Protein AF-0000000075200384 (afdb_homodimer)

Organism: Armillaria gallica (NCBI:txid47427)

pLDDT: mean 88.36, std 13.74, range [35.88, 98.25]

Radius of gyration: 22.96 Å; Cα contacts (8 Å, |Δi|>4): 361; chains: 2; bounding box: 68×58×46 Å

Solvent-accessible surface area (backbone atoms only — not comparable to full-atom values): 16364 Å² total; per-residue (Å²): 124,72,64,57,53,52,44,50,47,47,50,44,48,51,38,48,5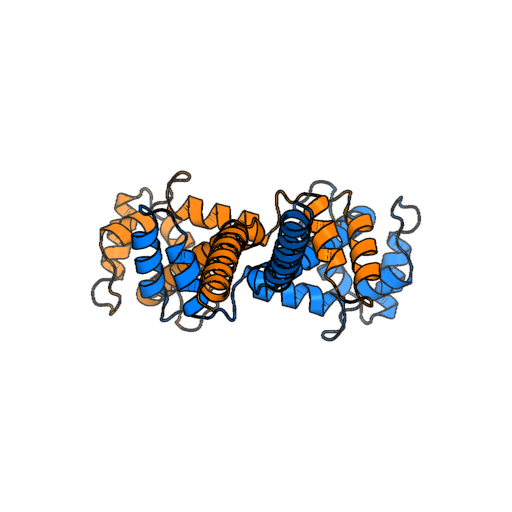1,50,44,64,65,28,71,41,35,49,34,45,32,27,25,47,49,24,45,31,47,36,20,24,36,19,36,49,15,33,63,48,64,73,39,67,84,87,58,55,52,71,55,26,23,44,50,34,54,55,56,48,66,75,41,91,47,50,68,57,28,33,52,50,49,54,58,48,40,57,92,48,90,75,75,74,53,69,69,56,48,47,51,70,42,43,80,51,78,86,33,70,61,44,45,37,42,51,46,11,47,42,46,47,61,48,77,77,65,52,69,68,58,51,52,49,38,35,69,71,42,53,82,81,47,27,62,57,45,51,50,30,40,61,50,9,55,85,51,107,121,72,64,56,52,51,42,48,47,48,51,45,49,50,40,47,50,50,44,65,65,27,70,42,35,51,34,44,32,27,27,49,49,24,46,30,49,38,21,23,34,19,35,50,15,34,62,49,64,73,40,67,83,87,58,56,53,71,58,26,24,46,50,35,53,55,58,48,65,76,41,91,46,49,69,56,28,33,52,51,50,53,56,48,39,56,92,48,90,74,76,74,53,69,68,56,48,47,52,72,44,42,80,50,79,85,32,70,58,45,46,38,42,52,46,11,48,40,46,48,60,48,78,75,64,51,68,68,58,51,50,51,37,36,68,70,43,55,82,82,47,27,63,57,46,51,52,29,43,61,51,10,53,86,51,107

Foldseek 3Di:
DVVVVVVVVVVVVVVVVCVCPDPLNVLVVLQVLLVVLLQVQLVLQCLLVLDDPPDDSVVSNVSSVVVLVVDDALVRQLVVSVVSNPPGPDDDDSVVSSQSSHPPCPGDSVVSNVSSVCSVVVVPPDPVVQLVVLVPDDPVCNVVSVVVCVVCVVVD/DVVVVVVVVVVVVVVVVCVCPDPVNVLVVLQVLLVVLLQVQLVLQCLLVLDDPPDDSVVSNVSSVVVLVVDDALVRQLVVSVVSNPPGPDDDDSVVSSQSSHPPCPGDNVVSNVSSVCSVVVVPPDPVVQLVVLVPDDPVCNVVSVVVCVVCVVVD

Sequence (312 aa):
MYNLQLWEDQVAKVNIRLLSNSPDTKNMDAINCRYMLDCAEAELAVAARLIPRGALRGDASRAFRDHLRTYQNDNARFKALRRMLQGTNISISNNLLRRMTSLDQKGIMMGIRNNGNRAAHCDSKQEGELQASIGRQSNQLQPCMEALRVVGLNYRMYNLQLWEDQVAKVNIRLLSNSPDTKNMDAINCRYMLDCAEAELAVAARLIPRGALRGDASRAFRDHLRTYQNDNARFKALRRMLQGTNISISNNLLRRMTSLDQKGIMMGIRNNGNRAAHCDSKQEGELQASIGRQSNQLQPCMEALRVVGLNYR

Secondary structure (DSSP, 8-state):
-HHHHHHHHHHHHHHHHHHHTSHHHHHHHHHHHHHHHHHHHHHHHHHTTSS-TT--HHHHHHHHHHHHTTSSSHHHHHHHHHHHHTTSS----HHHHHHHH---TTSHHHHHHHHHHHHHHTTT--HHHHHHHHHTS-TTTHHHHHHHHHHTGGG-/-HHHHHHHHHHHHHHHHHHHTSHHHHHHHHHHHHHHHHHHHHHHHHHTTSS-TT--HHHHHHHHHHHHTTSSSHHHHHHHHHHHHTTSS----HHHHHHHH---TTSHHHHHHHHHHHHHHTTT--HHHHHHHHHTS-TTTHHHHHHHHHHTGGG-

Structure (mmCIF, N/CA/C/O backbone):
data_AF-0000000075200384-model_v1
#
loop_
_entity.id
_entity.type
_entity.pdbx_description
1 polymer 'DUF4145 domain-containing protein'
#
loop_
_atom_site.group_PDB
_atom_site.id
_atom_site.type_symbol
_atom_site.label_atom_id
_atom_site.label_alt_id
_atom_site.label_comp_id
_atom_site.label_asym_id
_atom_site.label_entity_id
_atom_site.label_seq_id
_atom_site.pdbx_PDB_ins_code
_atom_site.Cartn_x
_atom_site.Cartn_y
_atom_site.Cartn_z
_atom_site.occupancy
_atom_site.B_iso_or_equiv
_atom_site.auth_seq_id
_atom_site.auth_comp_id
_atom_site.auth_asym_id
_atom_site.auth_atom_id
_atom_site.pdbx_PDB_model_num
ATOM 1 N N . MET A 1 1 ? 41.688 8.727 -21.359 1 35.88 1 MET A N 1
ATOM 2 C CA . MET A 1 1 ? 40.312 8.617 -21.859 1 35.88 1 MET A CA 1
ATOM 3 C C . MET A 1 1 ? 39.656 7.375 -21.281 1 35.88 1 MET A C 1
ATOM 5 O O . MET A 1 1 ? 38.406 7.273 -21.297 1 35.88 1 MET A O 1
ATOM 9 N N . TYR A 1 2 ? 40.281 6.266 -21.094 1 47.25 2 TYR A N 1
ATOM 10 C CA . TYR A 1 2 ? 39.969 4.926 -20.594 1 47.25 2 TYR A CA 1
ATOM 11 C C . TYR A 1 2 ? 39.438 4.98 -19.172 1 47.25 2 TYR A C 1
ATOM 13 O O . TYR A 1 2 ? 38.562 4.211 -18.797 1 47.25 2 TYR A O 1
ATOM 21 N N . ASN A 1 3 ? 39.844 5.992 -18.359 1 51.69 3 ASN A N 1
ATOM 22 C CA . ASN A 1 3 ? 39.656 6.117 -16.906 1 51.69 3 ASN A CA 1
ATOM 23 C C . ASN A 1 3 ? 38.25 6.633 -16.578 1 51.69 3 ASN A C 1
ATOM 25 O O . ASN A 1 3 ? 37.656 6.238 -15.555 1 51.69 3 ASN A O 1
ATOM 29 N N . LEU A 1 4 ? 37.812 7.434 -17.5 1 49.62 4 LEU A N 1
ATOM 30 C CA . LEU A 1 4 ? 36.5 8.031 -17.25 1 49.62 4 LEU A CA 1
ATOM 31 C C . LEU A 1 4 ? 35.406 6.996 -17.391 1 49.62 4 LEU A C 1
ATOM 33 O O . LEU A 1 4 ? 34.438 6.984 -16.594 1 49.62 4 LEU A O 1
ATOM 37 N N . GLN A 1 5 ? 35.594 6.141 -18.375 1 50.12 5 GLN A N 1
ATOM 38 C CA . GLN A 1 5 ? 34.531 5.137 -18.609 1 50.12 5 GLN A CA 1
ATOM 39 C C . GLN A 1 5 ? 34.469 4.148 -17.453 1 50.12 5 GLN A C 1
ATOM 41 O O . GLN A 1 5 ? 33.375 3.766 -17.031 1 50.12 5 GLN A O 1
ATOM 46 N N . LEU A 1 6 ? 35.688 3.721 -17.078 1 50.84 6 LEU A N 1
ATOM 47 C CA . LEU A 1 6 ? 35.719 2.816 -15.938 1 50.84 6 LEU A CA 1
ATOM 48 C C . LEU A 1 6 ? 35.094 3.469 -14.703 1 50.84 6 LEU A C 1
ATOM 50 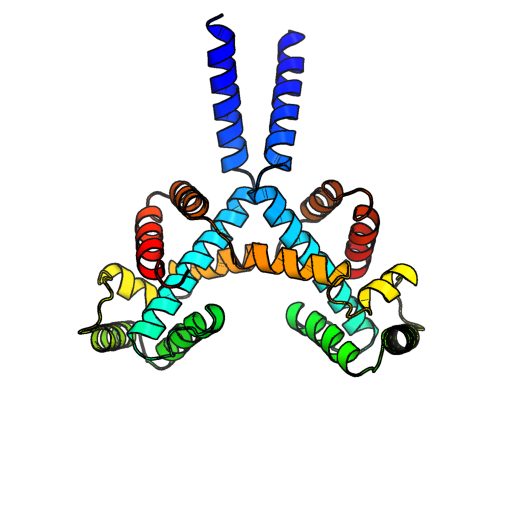O O . LEU A 1 6 ? 34.406 2.805 -13.93 1 50.84 6 LEU A O 1
ATOM 54 N N . TRP A 1 7 ? 35.469 4.719 -14.719 1 51.47 7 TRP A N 1
ATOM 55 C CA . TRP A 1 7 ? 34.906 5.461 -13.594 1 51.47 7 TRP A CA 1
ATOM 56 C C . TRP A 1 7 ? 33.375 5.527 -13.695 1 51.47 7 TRP A C 1
ATOM 58 O O . TRP A 1 7 ? 32.688 5.293 -12.711 1 51.47 7 TRP A O 1
ATOM 68 N N . GLU A 1 8 ? 33.031 5.84 -14.906 1 56.22 8 GLU A N 1
ATOM 69 C CA . GLU A 1 8 ? 31.594 5.941 -15.109 1 56.22 8 GLU A CA 1
ATOM 70 C C . GLU A 1 8 ? 30.906 4.602 -14.867 1 56.22 8 GLU A C 1
ATOM 72 O O . GLU A 1 8 ? 29.828 4.555 -14.273 1 56.22 8 GLU A O 1
ATOM 77 N N . ASP A 1 9 ? 31.672 3.613 -15.25 1 57.06 9 ASP A N 1
ATOM 78 C CA . ASP A 1 9 ? 31.109 2.281 -15.047 1 57.06 9 ASP A CA 1
ATOM 79 C C . ASP A 1 9 ? 31.062 1.929 -13.562 1 57.06 9 ASP A C 1
ATOM 81 O O . ASP A 1 9 ? 30.094 1.329 -13.094 1 57.06 9 ASP A O 1
ATOM 85 N N . GLN A 1 10 ? 32.188 2.328 -12.906 1 56.41 10 GLN A N 1
ATOM 86 C CA . GLN A 1 10 ? 32.219 2.043 -11.477 1 56.41 10 GLN A CA 1
ATOM 87 C C . GLN A 1 10 ? 31.156 2.836 -10.727 1 56.41 10 GLN A C 1
ATOM 89 O O . GLN A 1 10 ? 30.516 2.316 -9.805 1 56.41 10 GLN A O 1
ATOM 94 N N . VAL A 1 11 ? 31.156 4.09 -11.148 1 56.56 11 VAL A N 1
ATOM 95 C CA . VAL A 1 11 ? 30.141 4.938 -10.516 1 56.56 11 VAL A CA 1
ATOM 96 C C . VAL A 1 11 ? 28.75 4.383 -10.805 1 56.56 11 VAL A C 1
ATOM 98 O O . VAL A 1 11 ? 27.906 4.328 -9.914 1 56.56 11 VAL A O 1
ATOM 101 N N . ALA A 1 12 ? 28.656 3.879 -11.992 1 56.47 12 ALA A N 1
ATOM 102 C CA . ALA A 1 12 ? 27.344 3.33 -12.359 1 56.47 12 ALA A CA 1
ATOM 103 C C . ALA A 1 12 ? 27.031 2.068 -11.562 1 56.47 12 ALA A C 1
ATOM 105 O O . ALA A 1 12 ? 25.906 1.892 -11.078 1 56.47 12 ALA A O 1
ATOM 106 N N . LYS A 1 13 ? 28.078 1.268 -11.383 1 60.62 13 LYS A N 1
ATOM 107 C CA . LYS A 1 13 ? 27.891 0.034 -10.633 1 60.62 13 LYS A CA 1
ATOM 108 C C . LYS A 1 13 ? 27.578 0.33 -9.164 1 60.62 13 LYS A C 1
ATOM 110 O O . LYS A 1 13 ? 26.703 -0.315 -8.57 1 60.62 13 LYS A O 1
ATOM 115 N N . VAL A 1 14 ? 28.344 1.266 -8.672 1 59.59 14 VAL A N 1
ATOM 116 C CA . VAL A 1 14 ? 28.109 1.639 -7.277 1 59.59 14 VAL A CA 1
ATOM 117 C C . VAL A 1 14 ? 26.703 2.225 -7.125 1 59.59 14 VAL A C 1
ATOM 119 O O . VAL A 1 14 ? 26 1.914 -6.164 1 59.59 14 VAL A O 1
ATOM 122 N N . ASN A 1 15 ? 26.406 2.963 -8.141 1 60.5 15 ASN A N 1
ATOM 123 C CA . ASN A 1 15 ? 25.094 3.594 -8.102 1 60.5 15 ASN A CA 1
ATOM 124 C C . ASN A 1 15 ? 23.969 2.562 -8.188 1 60.5 15 ASN A C 1
ATOM 126 O O . ASN A 1 15 ? 22.984 2.652 -7.453 1 60.5 15 ASN A O 1
ATOM 130 N N . ILE A 1 16 ? 24.281 1.62 -9.031 1 58.22 16 ILE A N 1
ATOM 131 C CA . ILE A 1 16 ? 23.281 0.573 -9.195 1 58.22 16 ILE A CA 1
ATOM 132 C C . ILE A 1 16 ? 23.141 -0.221 -7.898 1 58.22 16 ILE A C 1
ATOM 134 O O . ILE A 1 16 ? 22.031 -0.527 -7.461 1 58.22 16 ILE A O 1
ATOM 138 N N . ARG A 1 17 ? 24.281 -0.51 -7.344 1 60.84 17 ARG A N 1
ATOM 139 C CA . ARG A 1 17 ? 24.266 -1.263 -6.094 1 60.84 17 ARG A CA 1
ATOM 140 C C . ARG A 1 17 ? 23.609 -0.454 -4.977 1 60.84 17 ARG A C 1
ATOM 142 O O . ARG A 1 17 ? 22.844 -0.998 -4.172 1 60.84 17 ARG A O 1
ATOM 149 N N . LEU A 1 18 ? 23.938 0.812 -4.945 1 60.97 18 LEU A N 1
ATOM 150 C CA . LEU A 1 18 ? 23.359 1.673 -3.916 1 60.97 18 LEU A CA 1
ATOM 151 C C . LEU A 1 18 ? 21.844 1.757 -4.062 1 60.97 18 LEU A C 1
ATOM 153 O O . LEU A 1 18 ? 21.125 1.657 -3.072 1 60.97 18 LEU A O 1
ATOM 157 N N . LEU A 1 19 ? 21.5 1.859 -5.262 1 64.5 19 LEU A N 1
ATOM 158 C CA . LEU A 1 19 ? 20.078 1.979 -5.512 1 64.5 19 LEU A CA 1
ATOM 159 C C . LEU A 1 19 ? 19.359 0.667 -5.207 1 64.5 19 LEU A C 1
ATOM 161 O O . LEU A 1 19 ? 18.281 0.666 -4.602 1 64.5 19 LEU A O 1
ATOM 165 N N . SER A 1 20 ? 20.078 -0.464 -5.59 1 66.88 20 SER A N 1
ATOM 166 C CA . SER A 1 20 ? 19.453 -1.774 -5.457 1 66.88 20 SER A CA 1
ATOM 167 C C . SER A 1 20 ? 19.344 -2.186 -3.992 1 66.88 20 SER A C 1
ATOM 169 O O . SER A 1 20 ? 18.5 -3.008 -3.637 1 66.88 20 SER A O 1
ATOM 171 N N . ASN A 1 21 ? 20.141 -1.493 -3.166 1 72.25 21 ASN A N 1
ATOM 172 C CA . ASN A 1 21 ? 20.141 -1.929 -1.772 1 72.25 21 ASN A CA 1
ATOM 173 C C . ASN A 1 21 ? 19.531 -0.875 -0.853 1 72.25 21 ASN A C 1
ATOM 175 O O . ASN A 1 21 ? 19.594 -0.998 0.371 1 72.25 21 ASN A O 1
ATOM 179 N N . SER A 1 22 ? 18.938 0.089 -1.521 1 81.19 22 SER A N 1
ATOM 180 C CA . SER A 1 22 ? 18.344 1.128 -0.69 1 81.19 22 SER A CA 1
ATOM 181 C C . SER A 1 22 ? 17.062 0.625 -0.007 1 81.19 22 SER A C 1
ATOM 183 O O . SER A 1 22 ? 16.391 -0.267 -0.522 1 81.19 22 SER A O 1
ATOM 185 N N . PRO A 1 23 ? 16.75 1.178 1.199 1 85.62 23 PRO A N 1
ATOM 186 C CA . PRO A 1 23 ? 15.516 0.803 1.879 1 85.62 23 PRO A CA 1
ATOM 187 C C . PRO A 1 23 ? 14.273 1.034 1.015 1 85.62 23 PRO A C 1
ATOM 189 O O . PRO A 1 23 ? 13.344 0.23 1.043 1 85.62 23 PRO A O 1
ATOM 192 N N . ASP A 1 24 ? 14.32 2.061 0.234 1 87.62 24 ASP A N 1
ATOM 193 C CA . ASP A 1 24 ? 13.188 2.361 -0.635 1 87.62 24 ASP A CA 1
ATOM 194 C C . ASP A 1 24 ? 13.016 1.285 -1.704 1 87.62 24 ASP A C 1
ATOM 196 O O . ASP A 1 24 ? 11.898 0.838 -1.967 1 87.62 24 ASP A O 1
ATOM 200 N N . THR A 1 25 ? 14.117 0.861 -2.236 1 88.81 25 THR A N 1
ATOM 201 C CA . THR A 1 25 ? 14.055 -0.186 -3.25 1 88.81 25 THR A CA 1
ATOM 202 C C . THR A 1 25 ? 13.562 -1.498 -2.645 1 88.81 25 THR A C 1
ATOM 204 O O . THR A 1 25 ? 12.734 -2.189 -3.24 1 88.81 25 THR A O 1
ATOM 207 N N . LYS A 1 26 ? 14.047 -1.804 -1.476 1 90.38 26 LYS A N 1
ATOM 208 C CA . LYS A 1 26 ? 13.625 -3.035 -0.812 1 90.38 26 LYS A CA 1
ATOM 209 C C . LYS A 1 26 ? 12.133 -3.004 -0.491 1 90.38 26 LYS A C 1
ATOM 211 O O . LYS A 1 26 ? 11.438 -4.008 -0.65 1 90.38 26 LYS A O 1
ATOM 216 N N . ASN A 1 27 ? 11.719 -1.88 -0.085 1 91.88 27 ASN A N 1
ATOM 217 C CA . ASN A 1 27 ? 10.297 -1.736 0.198 1 91.88 27 ASN A CA 1
ATOM 218 C C . ASN A 1 27 ? 9.461 -1.854 -1.071 1 91.88 27 ASN A C 1
ATOM 220 O O . ASN A 1 27 ? 8.414 -2.506 -1.071 1 91.88 27 ASN A O 1
ATOM 224 N N . MET A 1 28 ? 9.945 -1.267 -2.088 1 92.12 28 MET A N 1
ATOM 225 C CA . MET A 1 28 ? 9.203 -1.351 -3.342 1 92.12 28 MET A CA 1
ATOM 226 C C . MET A 1 28 ? 9.219 -2.773 -3.889 1 92.12 28 MET A C 1
ATOM 228 O O . MET A 1 28 ? 8.234 -3.229 -4.473 1 92.12 28 MET A O 1
ATOM 232 N N . ASP A 1 29 ? 10.305 -3.449 -3.686 1 93.25 29 ASP A N 1
ATOM 233 C CA . ASP A 1 29 ? 10.336 -4.859 -4.066 1 93.25 29 ASP A CA 1
ATOM 234 C C . ASP A 1 29 ? 9.266 -5.656 -3.33 1 93.25 29 ASP A C 1
ATOM 236 O O . ASP A 1 29 ? 8.57 -6.477 -3.934 1 93.25 29 ASP A O 1
ATOM 240 N N . ALA A 1 30 ? 9.164 -5.371 -2.059 1 94.81 30 ALA A N 1
ATOM 241 C CA . ALA A 1 30 ? 8.172 -6.074 -1.256 1 94.81 30 ALA A CA 1
ATOM 242 C C . ALA A 1 30 ? 6.758 -5.797 -1.764 1 94.81 30 ALA A C 1
ATOM 244 O O . ALA A 1 30 ? 5.941 -6.715 -1.882 1 94.81 30 ALA A O 1
ATOM 245 N N . ILE A 1 31 ? 6.5 -4.613 -2.09 1 95.44 31 ILE A N 1
ATOM 246 C CA . ILE A 1 31 ? 5.191 -4.207 -2.59 1 95.44 31 ILE A CA 1
ATOM 247 C C . ILE A 1 31 ? 4.934 -4.863 -3.945 1 95.44 31 ILE A C 1
ATOM 249 O O . ILE A 1 31 ? 3.842 -5.379 -4.195 1 95.44 31 ILE A O 1
ATOM 253 N N . ASN A 1 32 ? 5.934 -4.836 -4.77 1 94.94 32 ASN A N 1
ATOM 254 C CA . ASN A 1 32 ? 5.812 -5.441 -6.094 1 94.94 32 ASN A CA 1
ATOM 255 C C . ASN A 1 32 ? 5.574 -6.945 -6.004 1 94.94 32 ASN A C 1
ATOM 257 O O . ASN A 1 32 ? 4.781 -7.5 -6.766 1 94.94 32 ASN A O 1
ATOM 261 N N . CYS A 1 33 ? 6.27 -7.559 -5.094 1 96.38 33 CYS A N 1
ATOM 262 C CA . CYS A 1 33 ? 6.094 -8.992 -4.906 1 96.38 33 CYS A CA 1
ATOM 263 C C . CYS A 1 33 ? 4.672 -9.312 -4.461 1 96.38 33 CYS A C 1
ATOM 265 O O . CYS A 1 33 ? 4.043 -10.234 -4.988 1 96.38 33 CYS A O 1
ATOM 267 N N . ARG A 1 34 ? 4.16 -8.547 -3.572 1 96.56 34 ARG A N 1
ATOM 268 C CA . ARG A 1 34 ? 2.779 -8.742 -3.143 1 96.56 34 ARG A CA 1
ATOM 269 C C . ARG A 1 34 ? 1.81 -8.516 -4.297 1 96.56 34 ARG A C 1
ATOM 271 O O . ARG A 1 34 ? 0.827 -9.242 -4.445 1 96.56 34 ARG A O 1
ATOM 278 N N . TYR A 1 35 ? 2.125 -7.516 -5.047 1 96.19 35 TYR A N 1
ATOM 279 C CA . TYR A 1 35 ? 1.291 -7.215 -6.203 1 96.19 35 TYR A CA 1
ATOM 280 C C . TYR A 1 35 ? 1.213 -8.414 -7.145 1 96.19 35 TYR A C 1
ATOM 282 O O . TYR A 1 35 ? 0.125 -8.797 -7.582 1 96.19 35 TYR A O 1
ATOM 290 N N . MET A 1 36 ? 2.305 -8.984 -7.441 1 95.62 36 MET A N 1
ATOM 291 C CA . MET A 1 36 ? 2.33 -10.148 -8.32 1 95.62 36 MET A CA 1
ATOM 292 C C . MET A 1 36 ? 1.543 -11.305 -7.715 1 95.62 36 MET A C 1
ATOM 294 O O . MET A 1 36 ? 0.832 -12.016 -8.43 1 95.62 36 MET A O 1
ATOM 298 N N . LEU A 1 37 ? 1.65 -11.477 -6.406 1 97.06 37 LEU A N 1
ATOM 299 C CA . LEU A 1 37 ? 0.869 -12.492 -5.715 1 97.06 37 LEU A CA 1
ATOM 300 C C . LEU A 1 37 ? -0.625 -12.219 -5.852 1 97.06 37 LEU A C 1
ATOM 302 O O . LEU A 1 37 ? -1.399 -13.117 -6.188 1 97.06 37 LEU A O 1
ATOM 306 N N . ASP A 1 38 ? -1.035 -10.961 -5.66 1 96.81 38 ASP A N 1
ATOM 307 C CA . ASP A 1 38 ? -2.441 -10.586 -5.762 1 96.81 38 ASP A CA 1
ATOM 308 C C . ASP A 1 38 ? -2.977 -10.844 -7.168 1 96.81 38 ASP A C 1
ATOM 310 O O . ASP A 1 38 ? -4.105 -11.312 -7.332 1 96.81 38 ASP A O 1
ATOM 314 N N . CYS A 1 39 ? -2.162 -10.508 -8.125 1 95.88 39 CYS A N 1
ATOM 315 C CA . CYS A 1 39 ? -2.576 -10.719 -9.508 1 95.88 39 CYS A CA 1
ATOM 316 C C . CYS A 1 39 ? -2.766 -12.203 -9.797 1 95.88 39 CYS A C 1
ATOM 318 O O . CYS A 1 39 ? -3.73 -12.594 -10.453 1 95.88 39 CYS A O 1
ATOM 320 N N . ALA A 1 40 ? -1.84 -13.023 -9.328 1 97.12 40 ALA A N 1
ATOM 321 C CA . ALA A 1 40 ? -1.932 -14.469 -9.531 1 97.12 40 ALA A CA 1
ATOM 322 C C . ALA A 1 40 ? -3.166 -15.039 -8.844 1 97.12 40 ALA A C 1
ATOM 324 O O . ALA A 1 40 ? -3.898 -15.836 -9.438 1 97.12 40 ALA A O 1
ATOM 325 N N . GLU A 1 41 ? -3.404 -14.609 -7.633 1 97.75 41 GLU A N 1
ATOM 326 C CA . GLU A 1 41 ? -4.59 -15.047 -6.898 1 97.75 41 GLU A CA 1
ATOM 327 C C . GLU A 1 41 ? -5.867 -14.625 -7.617 1 97.75 41 GLU A C 1
ATOM 329 O O . GLU A 1 41 ? -6.82 -15.406 -7.711 1 97.75 41 GLU A O 1
ATOM 334 N N . ALA A 1 42 ? -5.816 -13.438 -8.109 1 97.25 42 ALA A N 1
ATOM 335 C CA . ALA A 1 42 ? -6.98 -12.922 -8.828 1 97.25 42 ALA A CA 1
ATOM 336 C C . ALA A 1 42 ? -7.258 -13.734 -10.086 1 97.25 42 ALA A C 1
ATOM 338 O O . ALA A 1 42 ? -8.406 -14.102 -10.359 1 97.25 42 ALA A O 1
ATOM 339 N N . GLU A 1 43 ? -6.215 -14.023 -10.805 1 97 43 GLU A N 1
ATOM 340 C CA . GLU A 1 43 ? -6.359 -14.82 -12.023 1 97 43 GLU A CA 1
ATOM 341 C C . GLU A 1 43 ? -6.91 -16.203 -11.719 1 97 43 GLU A C 1
ATOM 343 O O . GLU A 1 43 ? -7.785 -16.703 -12.43 1 97 43 GLU A O 1
ATOM 348 N N . LEU A 1 44 ? -6.438 -16.797 -10.664 1 97.69 44 LEU A N 1
ATOM 349 C CA . LEU A 1 44 ? -6.91 -18.109 -10.281 1 97.69 44 LEU A CA 1
ATOM 350 C C . LEU A 1 44 ? -8.367 -18.062 -9.844 1 97.69 44 LEU A C 1
ATOM 352 O O . LEU A 1 44 ? -9.141 -18.984 -10.133 1 97.69 44 LEU A O 1
ATOM 356 N N . ALA A 1 45 ? -8.719 -17.031 -9.164 1 97.88 45 ALA A N 1
ATOM 357 C CA . ALA A 1 45 ? -10.109 -16.875 -8.742 1 97.88 45 ALA A CA 1
ATOM 358 C C . ALA A 1 45 ? -11.047 -16.812 -9.945 1 97.88 45 ALA A C 1
ATOM 360 O O . ALA A 1 45 ? -12.102 -17.453 -9.945 1 97.88 45 ALA A O 1
ATOM 361 N N . VAL A 1 46 ? -10.617 -16.125 -10.938 1 97 46 VAL A N 1
ATOM 362 C CA . VAL A 1 46 ? -11.422 -15.977 -12.141 1 97 46 VAL A CA 1
ATOM 363 C C . VAL A 1 46 ? -11.477 -17.312 -12.891 1 97 46 VAL A C 1
ATOM 365 O O . VAL A 1 46 ? -12.555 -17.75 -13.289 1 97 46 VAL A O 1
ATOM 368 N N . ALA A 1 47 ? -10.383 -17.938 -13.055 1 96.56 47 ALA A N 1
ATOM 369 C CA . ALA A 1 47 ? -10.312 -19.203 -13.758 1 96.56 47 ALA A CA 1
ATOM 370 C C . ALA A 1 47 ? -11.172 -20.266 -13.062 1 96.56 47 ALA A C 1
ATOM 372 O O . ALA A 1 47 ? -11.797 -21.094 -13.727 1 96.56 47 ALA A O 1
ATOM 373 N N . ALA A 1 48 ? -11.172 -20.203 -11.773 1 97.25 48 ALA A N 1
ATOM 374 C CA . ALA A 1 48 ? -11.938 -21.156 -10.984 1 97.25 48 ALA A CA 1
ATOM 375 C C . ALA A 1 48 ? -13.406 -20.75 -10.883 1 97.25 48 ALA A C 1
ATOM 377 O O . ALA A 1 48 ? -14.188 -21.391 -10.188 1 97.25 48 ALA A O 1
ATOM 378 N N . ARG A 1 49 ? -13.797 -19.578 -11.422 1 96.88 49 ARG A N 1
ATOM 379 C CA . ARG A 1 49 ? -15.156 -19.062 -11.492 1 96.88 49 ARG A CA 1
ATOM 380 C C . ARG A 1 49 ? -15.68 -18.688 -10.109 1 96.88 49 ARG A C 1
ATOM 382 O O . ARG A 1 49 ? -16.859 -18.875 -9.812 1 96.88 49 ARG A O 1
ATOM 389 N N . LEU A 1 50 ? -14.703 -18.297 -9.32 1 97.44 50 LEU A N 1
ATOM 390 C CA . LEU A 1 50 ? -15.086 -17.828 -7.996 1 97.44 50 LEU A CA 1
ATOM 391 C C . LEU A 1 50 ? -15.617 -16.391 -8.062 1 97.44 50 LEU A C 1
ATOM 393 O O . LEU A 1 50 ? -16.328 -15.945 -7.16 1 97.44 50 LEU A O 1
ATOM 397 N N . ILE A 1 51 ? -15.188 -15.664 -9.047 1 97.5 51 ILE A N 1
ATOM 398 C CA . ILE A 1 51 ? -15.547 -14.266 -9.266 1 97.5 51 ILE A CA 1
ATOM 399 C C . ILE A 1 51 ? -15.5 -13.945 -10.758 1 97.5 51 ILE A C 1
ATOM 401 O O . ILE A 1 51 ? -14.703 -14.531 -11.5 1 97.5 51 ILE A O 1
ATOM 405 N N . PRO A 1 52 ? -16.344 -13.047 -11.18 1 96.38 52 PRO A N 1
ATOM 406 C CA . PRO A 1 52 ? -16.344 -12.742 -12.609 1 96.38 52 PRO A CA 1
ATOM 407 C C . PRO A 1 52 ? -15.078 -12.023 -13.062 1 96.38 52 PRO A C 1
ATOM 409 O O . PRO A 1 52 ? -14.469 -11.289 -12.281 1 96.38 52 PRO A O 1
ATOM 412 N N . ARG A 1 53 ? -14.773 -12.312 -14.336 1 93.88 53 ARG A N 1
ATOM 413 C CA . ARG A 1 53 ? -13.695 -11.547 -14.953 1 93.88 53 ARG A CA 1
ATOM 414 C C . ARG A 1 53 ? -14.023 -10.055 -14.984 1 93.88 53 ARG A C 1
ATOM 416 O O . ARG A 1 53 ? -15.164 -9.672 -15.266 1 93.88 53 ARG A O 1
ATOM 423 N N . GLY A 1 54 ? -13.008 -9.195 -14.648 1 91.5 54 GLY A N 1
ATOM 424 C CA . GLY A 1 54 ? -13.227 -7.754 -14.633 1 91.5 54 GLY A CA 1
ATOM 425 C C . GLY A 1 54 ? -13.375 -7.191 -13.234 1 91.5 54 GLY A C 1
ATOM 426 O O . GLY A 1 54 ? -13.352 -5.973 -13.047 1 91.5 54 GLY A O 1
ATOM 427 N N . ALA A 1 55 ? -13.578 -8.094 -12.219 1 94.12 55 ALA A N 1
ATOM 428 C CA . ALA A 1 55 ? -13.609 -7.637 -10.828 1 94.12 55 ALA A CA 1
ATOM 429 C C . ALA A 1 55 ? -12.297 -6.945 -10.453 1 94.12 55 ALA A C 1
ATOM 431 O O . ALA A 1 55 ? -11.25 -7.227 -11.039 1 94.12 55 ALA A O 1
ATOM 432 N N . LEU A 1 56 ? -12.414 -6.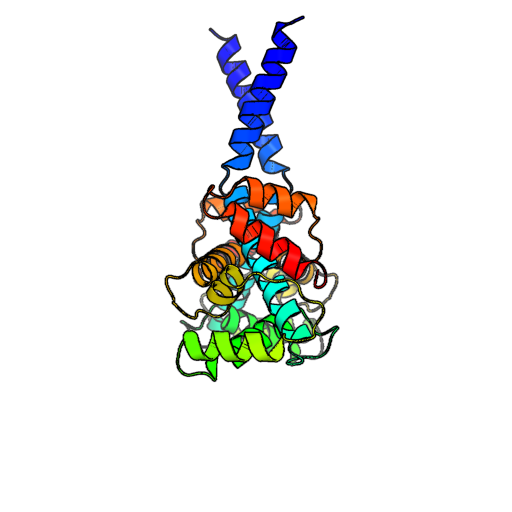066 -9.43 1 92.88 56 LEU A N 1
ATOM 433 C CA . LEU A 1 56 ? -11.211 -5.418 -8.922 1 92.88 56 LEU A CA 1
ATOM 434 C C . LEU A 1 56 ? -10.227 -6.445 -8.375 1 92.88 56 LEU A C 1
ATOM 436 O O . LEU A 1 56 ? -10.625 -7.418 -7.73 1 92.88 56 LEU A O 1
ATOM 440 N N . ARG A 1 57 ? -9 -6.211 -8.594 1 93.38 57 ARG A N 1
ATOM 441 C CA . ARG A 1 57 ? -7.941 -7.137 -8.195 1 93.38 57 ARG A CA 1
ATOM 442 C C . ARG A 1 57 ? -8.055 -7.5 -6.719 1 93.38 57 ARG A C 1
ATOM 444 O O . ARG A 1 57 ? -7.949 -8.672 -6.352 1 93.38 57 ARG A O 1
ATOM 451 N N . GLY A 1 58 ? -8.219 -6.461 -5.93 1 93.06 58 GLY A N 1
ATOM 452 C CA . GLY A 1 58 ? -8.344 -6.703 -4.5 1 93.06 58 GLY A CA 1
ATOM 453 C C . GLY A 1 58 ? -9.492 -7.629 -4.152 1 93.06 58 GLY A C 1
ATOM 454 O O . GLY A 1 58 ? -9.359 -8.5 -3.293 1 93.06 58 GLY A O 1
ATOM 455 N N . ASP A 1 59 ? -10.562 -7.473 -4.828 1 95.56 59 ASP A N 1
ATOM 456 C CA . ASP A 1 59 ? -11.734 -8.312 -4.586 1 95.56 59 ASP A CA 1
ATOM 457 C C . ASP A 1 59 ? -11.484 -9.742 -5.062 1 95.56 59 ASP A C 1
ATOM 459 O O . ASP A 1 59 ? -11.844 -10.703 -4.375 1 95.56 59 ASP A O 1
ATOM 463 N N . ALA A 1 60 ? -10.883 -9.805 -6.207 1 96.62 60 ALA A N 1
ATOM 464 C CA . ALA A 1 60 ? -10.617 -11.125 -6.781 1 96.62 60 ALA A CA 1
ATOM 465 C C . ALA A 1 60 ? -9.625 -11.906 -5.93 1 96.62 60 ALA A C 1
ATOM 467 O O . ALA A 1 60 ? -9.836 -13.086 -5.641 1 96.62 60 ALA A O 1
ATOM 468 N N . SER A 1 61 ? -8.562 -11.266 -5.504 1 97.19 61 SER A N 1
ATOM 469 C CA . SER A 1 61 ? -7.586 -11.906 -4.633 1 97.19 61 SER A CA 1
ATOM 470 C C . SER A 1 61 ? -8.219 -12.336 -3.312 1 97.19 61 SER A C 1
ATOM 472 O O . SER A 1 61 ? -7.934 -13.43 -2.809 1 97.19 61 SER A O 1
ATOM 474 N N . ARG A 1 62 ? -9.086 -11.547 -2.807 1 96.88 62 ARG A N 1
ATOM 475 C CA . ARG A 1 62 ? -9.766 -11.875 -1.56 1 96.88 62 ARG A CA 1
ATOM 476 C C . ARG A 1 62 ? -10.703 -13.062 -1.746 1 96.88 62 ARG A C 1
ATOM 478 O O . ARG A 1 62 ? -10.789 -13.938 -0.881 1 96.88 62 ARG A O 1
ATOM 485 N N . ALA A 1 63 ? -11.406 -13.016 -2.857 1 98.06 63 ALA A N 1
ATOM 486 C CA . ALA A 1 63 ? -12.305 -14.133 -3.143 1 98.06 63 ALA A CA 1
ATOM 487 C C . ALA A 1 63 ? -11.539 -15.453 -3.154 1 98.06 63 ALA A C 1
ATOM 489 O O . ALA A 1 63 ? -12.023 -16.469 -2.629 1 98.06 63 ALA A O 1
ATOM 490 N N . PHE A 1 64 ? -10.383 -15.477 -3.742 1 98.25 64 PHE A N 1
ATOM 491 C CA . PHE A 1 64 ? -9.516 -16.641 -3.771 1 98.25 64 PHE A CA 1
ATOM 492 C C . PHE A 1 64 ? -9.156 -17.094 -2.359 1 98.25 64 PHE A C 1
ATOM 494 O O . PHE A 1 64 ? -9.336 -18.25 -2.002 1 98.25 64 PHE A O 1
ATOM 501 N N . ARG A 1 65 ? -8.75 -16.188 -1.562 1 97.12 65 ARG A N 1
ATOM 502 C CA . ARG A 1 65 ? -8.305 -16.5 -0.211 1 97.12 65 ARG A CA 1
ATOM 503 C C . ARG A 1 65 ? -9.469 -16.938 0.666 1 97.12 65 ARG A C 1
ATOM 505 O O . ARG A 1 65 ? -9.328 -17.859 1.479 1 97.12 65 ARG A O 1
ATOM 512 N N . ASP A 1 66 ? -10.586 -16.328 0.467 1 97.56 66 ASP A N 1
ATOM 513 C CA . ASP A 1 66 ? -11.773 -16.703 1.23 1 97.56 66 ASP A CA 1
ATOM 514 C C . ASP A 1 66 ? -12.227 -18.109 0.892 1 97.56 66 ASP A C 1
ATOM 516 O O . ASP A 1 66 ? -12.633 -18.875 1.776 1 97.56 66 ASP A O 1
ATOM 520 N N . HIS A 1 67 ? -12.156 -18.406 -0.325 1 98.12 67 HIS A N 1
ATOM 521 C CA . HIS A 1 67 ? -12.523 -19.75 -0.747 1 98.12 67 HIS A CA 1
ATOM 522 C C . HIS A 1 67 ? -11.609 -20.797 -0.106 1 98.12 67 HIS A C 1
ATOM 524 O O . HIS A 1 67 ? -12.078 -21.844 0.338 1 98.12 67 HIS A O 1
ATOM 530 N N . LEU A 1 68 ? -10.336 -20.531 -0.051 1 97.56 68 LEU A N 1
ATOM 531 C CA . LEU A 1 68 ? -9.375 -21.469 0.53 1 97.56 68 LEU A CA 1
ATOM 532 C C . LEU A 1 68 ? -9.703 -21.734 1.996 1 97.56 68 LEU A C 1
ATOM 534 O O . LEU A 1 68 ? -9.492 -22.844 2.488 1 97.56 68 LEU A O 1
ATOM 538 N N . ARG A 1 69 ? -10.195 -20.766 2.633 1 96.94 69 ARG A N 1
ATOM 539 C CA . ARG A 1 69 ? -10.445 -20.875 4.066 1 96.94 69 ARG A CA 1
ATOM 540 C C . ARG A 1 69 ? -11.609 -21.812 4.355 1 96.94 69 ARG A C 1
ATOM 542 O O . ARG A 1 69 ? -11.82 -22.219 5.5 1 96.94 69 ARG A O 1
ATOM 549 N N . THR A 1 70 ? -12.352 -22.172 3.373 1 97.31 70 THR A N 1
ATOM 550 C CA . THR A 1 70 ? -13.508 -23.031 3.557 1 97.31 70 THR A CA 1
ATOM 551 C C . THR A 1 70 ? -13.078 -24.5 3.654 1 97.31 70 THR A C 1
ATOM 553 O O . THR A 1 70 ? -13.883 -25.359 4.008 1 97.31 70 THR A O 1
ATOM 556 N N . TYR A 1 71 ? -11.859 -24.797 3.396 1 97.12 71 TYR A N 1
ATOM 557 C CA . TYR A 1 71 ? -11.359 -26.172 3.422 1 97.12 71 TYR A CA 1
ATOM 558 C C . TYR A 1 71 ? -10.586 -26.438 4.703 1 97.12 71 TYR A C 1
ATOM 560 O O . TYR A 1 71 ? -10.023 -25.531 5.305 1 97.12 71 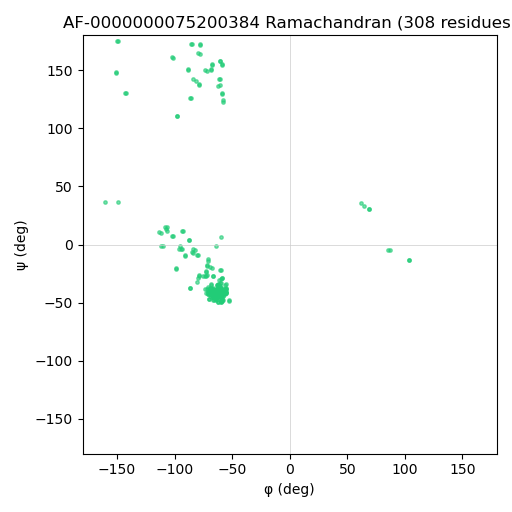TYR A O 1
ATOM 568 N N . GLN A 1 72 ? -10.391 -27.625 5.051 1 93.81 72 GLN A N 1
ATOM 569 C CA . GLN A 1 72 ? -9.922 -28.031 6.375 1 93.81 72 GLN A CA 1
ATOM 570 C C . GLN A 1 72 ? -8.398 -28.016 6.445 1 93.81 72 GLN A C 1
ATOM 572 O O . GLN A 1 72 ? -7.82 -27.797 7.508 1 93.81 72 GLN A O 1
ATOM 577 N N . ASN A 1 73 ? -7.809 -28.406 5.367 1 95.56 73 ASN A N 1
ATOM 578 C CA . ASN A 1 73 ? -6.352 -28.516 5.379 1 95.56 73 ASN A CA 1
ATOM 579 C C . ASN A 1 73 ? -5.762 -28.25 3.996 1 95.56 73 ASN A C 1
ATOM 581 O O . ASN A 1 73 ? -6.496 -28.141 3.014 1 95.56 73 ASN A O 1
ATOM 585 N N . ASP A 1 74 ? -4.484 -28.219 3.889 1 94.88 74 ASP A N 1
ATOM 586 C CA . ASP A 1 74 ? -3.768 -27.812 2.682 1 94.88 74 ASP A CA 1
ATOM 587 C C . ASP A 1 74 ? -4.027 -28.797 1.541 1 94.88 74 ASP A C 1
ATOM 589 O O . ASP A 1 74 ? -4.156 -28.391 0.385 1 94.88 74 ASP A O 1
ATOM 593 N N . ASN A 1 75 ? -4 -30.047 1.889 1 96.5 75 ASN A N 1
ATOM 594 C CA . ASN A 1 75 ? -4.223 -31.047 0.853 1 96.5 75 ASN A CA 1
ATOM 595 C C . ASN A 1 75 ? -5.605 -30.906 0.222 1 96.5 75 ASN A C 1
ATOM 597 O O . ASN A 1 75 ? -5.746 -31 -0.999 1 96.5 75 ASN A O 1
ATOM 601 N N . ALA A 1 76 ? -6.633 -30.688 0.999 1 98.06 76 ALA A N 1
ATOM 602 C CA . ALA A 1 76 ? -7.992 -30.484 0.504 1 98.06 76 ALA A CA 1
ATOM 603 C C . ALA A 1 76 ? -8.086 -29.234 -0.364 1 98.06 76 ALA A C 1
ATOM 605 O O . ALA A 1 76 ? -8.734 -29.234 -1.41 1 98.06 76 ALA A O 1
ATOM 606 N N . ARG A 1 77 ? -7.469 -28.188 0.057 1 98 77 ARG A N 1
ATOM 607 C CA . ARG A 1 77 ? -7.449 -26.953 -0.713 1 98 77 ARG A CA 1
ATOM 608 C C . ARG A 1 77 ? -6.824 -27.172 -2.088 1 98 77 ARG A C 1
ATOM 610 O O . ARG A 1 77 ? -7.395 -26.766 -3.105 1 98 77 ARG A O 1
ATOM 617 N N . PHE A 1 78 ? -5.648 -27.828 -2.057 1 97.88 78 PHE A N 1
ATOM 618 C CA . PHE A 1 78 ? -4.93 -28.094 -3.297 1 97.88 78 PHE A CA 1
ATOM 619 C C . PHE A 1 78 ? -5.785 -28.922 -4.25 1 97.88 78 PHE A C 1
ATOM 621 O O . PHE A 1 78 ? -5.934 -28.578 -5.422 1 97.88 78 PHE A O 1
ATOM 628 N N . LYS A 1 79 ? -6.355 -29.953 -3.756 1 97.81 79 LYS A N 1
ATOM 629 C CA . LYS A 1 79 ? -7.156 -30.844 -4.59 1 97.81 79 LYS A CA 1
ATOM 630 C C . LYS A 1 79 ? -8.375 -30.109 -5.156 1 97.81 79 LYS A C 1
ATOM 632 O O . LYS A 1 79 ? -8.719 -30.297 -6.328 1 97.81 79 LYS A O 1
ATOM 637 N N . ALA A 1 80 ? -8.984 -29.375 -4.379 1 97.88 80 ALA A N 1
ATOM 638 C CA . ALA A 1 80 ? -10.172 -28.641 -4.805 1 97.88 80 ALA A CA 1
ATOM 639 C C . ALA A 1 80 ? -9.844 -27.656 -5.926 1 97.88 80 ALA A C 1
ATOM 641 O O . ALA A 1 80 ? -10.516 -27.625 -6.957 1 97.88 80 ALA A O 1
ATOM 642 N N . LEU A 1 81 ? -8.828 -26.875 -5.719 1 97.75 81 LEU A N 1
ATOM 643 C CA . LEU A 1 81 ? -8.469 -25.891 -6.73 1 97.75 81 LEU A CA 1
ATOM 644 C C . LEU A 1 81 ? -8.008 -26.578 -8.016 1 97.75 81 LEU A C 1
ATOM 646 O O . LEU A 1 81 ? -8.344 -26.125 -9.117 1 97.75 81 LEU A O 1
ATOM 650 N N . ARG A 1 82 ? -7.207 -27.594 -7.801 1 97.19 82 ARG A N 1
ATOM 651 C CA . ARG A 1 82 ? -6.758 -28.328 -8.977 1 97.19 82 ARG A CA 1
ATOM 652 C C . ARG A 1 82 ? -7.941 -28.812 -9.805 1 97.19 82 ARG A C 1
ATOM 654 O O . ARG A 1 82 ? -7.93 -28.719 -11.031 1 97.19 82 ARG A O 1
ATOM 661 N N . ARG A 1 83 ? -8.953 -29.281 -9.148 1 97.25 83 ARG A N 1
ATOM 662 C CA . ARG A 1 83 ? -10.156 -29.75 -9.828 1 97.25 83 ARG A CA 1
ATOM 663 C C . ARG A 1 83 ? -10.867 -28.594 -10.531 1 97.25 83 ARG A C 1
ATOM 665 O O . ARG A 1 83 ? -11.289 -28.734 -11.68 1 97.25 83 ARG A O 1
ATOM 672 N N . MET A 1 84 ? -10.969 -27.5 -9.891 1 97 84 MET A N 1
ATOM 673 C CA . MET A 1 84 ? -11.68 -26.344 -10.422 1 97 84 MET A CA 1
ATOM 674 C C . MET A 1 84 ? -10.961 -25.781 -11.641 1 97 84 MET A C 1
ATOM 676 O O . MET A 1 84 ? -11.586 -25.156 -12.508 1 97 84 MET A O 1
ATOM 680 N N . LEU A 1 85 ? -9.672 -26.016 -11.641 1 97.19 85 LEU A N 1
ATOM 681 C CA . LEU A 1 85 ? -8.875 -25.438 -12.711 1 97.19 85 LEU A CA 1
ATOM 682 C C . LEU A 1 85 ? -8.758 -26.391 -13.891 1 97.19 85 LEU A C 1
ATOM 684 O O . LEU A 1 85 ? -8.234 -26.016 -14.945 1 97.19 85 LEU A O 1
ATOM 688 N N . GLN A 1 86 ? -9.211 -27.562 -13.625 1 94.75 86 GLN A N 1
ATOM 689 C CA . GLN A 1 86 ? -9.172 -28.531 -14.719 1 94.75 86 GLN A CA 1
ATOM 690 C C . GLN A 1 86 ? -9.969 -28.031 -15.922 1 94.75 86 GLN A C 1
ATOM 692 O O . GLN A 1 86 ? -11.109 -27.578 -15.773 1 94.75 86 GLN A O 1
ATOM 697 N N . GLY A 1 87 ? -9.406 -28.047 -17.094 1 92.31 87 GLY A N 1
ATOM 698 C CA . GLY A 1 87 ? -10.094 -27.656 -18.312 1 92.31 87 GLY A CA 1
ATOM 699 C C . GLY A 1 87 ? -10 -26.156 -18.578 1 92.31 87 GLY A C 1
ATOM 700 O O . GLY A 1 87 ? -10.562 -25.672 -19.562 1 92.31 87 GLY A O 1
ATOM 701 N N . THR A 1 88 ? -9.43 -25.453 -17.656 1 93.94 88 THR A N 1
ATOM 702 C CA . THR A 1 88 ? -9.227 -24.031 -17.906 1 93.94 88 THR A CA 1
ATOM 703 C C . THR A 1 88 ? -7.926 -23.812 -18.672 1 93.94 88 THR A C 1
ATOM 705 O O . THR A 1 88 ? -7.156 -24.75 -18.891 1 93.94 88 THR A O 1
ATOM 708 N N . ASN A 1 89 ? -7.703 -22.547 -19.094 1 88.88 89 ASN A N 1
ATOM 709 C CA . ASN A 1 89 ? -6.531 -22.203 -19.891 1 88.88 89 ASN A CA 1
ATOM 710 C C . ASN A 1 89 ? -5.375 -21.734 -19.016 1 88.88 89 ASN A C 1
ATOM 712 O O . ASN A 1 89 ? -4.348 -21.281 -19.531 1 88.88 89 ASN A O 1
ATOM 716 N N . ILE A 1 90 ? -5.5 -21.922 -17.734 1 91.5 90 ILE A N 1
ATOM 717 C CA . ILE A 1 90 ? -4.445 -21.422 -16.859 1 91.5 90 ILE A CA 1
ATOM 718 C C . ILE A 1 90 ? -3.34 -22.469 -16.734 1 91.5 90 ILE A C 1
ATOM 720 O O . ILE A 1 90 ? -3.615 -23.656 -16.562 1 91.5 90 ILE A O 1
ATOM 724 N N . SER A 1 91 ? -2.178 -22.016 -17.016 1 91.06 91 SER A N 1
ATOM 725 C CA . SER A 1 91 ? -1.005 -22.859 -16.828 1 91.06 91 SER A CA 1
ATOM 726 C C . SER A 1 91 ? -0.312 -22.562 -15.5 1 91.06 91 SER A C 1
ATOM 728 O O . SER A 1 91 ? 0.261 -21.484 -15.32 1 91.06 91 SER A O 1
ATOM 730 N N . ILE A 1 92 ? -0.359 -23.5 -14.523 1 95.38 92 ILE A N 1
ATOM 731 C CA . ILE A 1 92 ? 0.273 -23.359 -13.219 1 95.38 92 ILE A CA 1
ATOM 732 C C . ILE A 1 92 ? 0.831 -24.703 -12.766 1 95.38 92 ILE A C 1
ATOM 734 O O . ILE A 1 92 ? 0.166 -25.734 -12.898 1 95.38 92 ILE A O 1
ATOM 738 N N . SER A 1 93 ? 2.047 -24.688 -12.352 1 95.75 93 SER A N 1
ATOM 739 C CA . SER A 1 93 ? 2.643 -25.922 -11.875 1 95.75 93 SER A CA 1
ATOM 740 C C . SER A 1 93 ? 2 -26.391 -10.57 1 95.75 93 SER A C 1
ATOM 742 O O . SER A 1 93 ? 1.54 -25.562 -9.781 1 95.75 93 SER A O 1
ATOM 744 N N . ASN A 1 94 ? 2.08 -27.688 -10.344 1 96.25 94 ASN A N 1
ATOM 745 C CA . ASN A 1 94 ? 1.567 -28.219 -9.086 1 96.25 94 ASN A CA 1
ATOM 746 C C . ASN A 1 94 ? 2.324 -27.656 -7.887 1 96.25 94 ASN A C 1
ATOM 748 O O . ASN A 1 94 ? 1.731 -27.391 -6.836 1 96.25 94 ASN A O 1
ATOM 752 N N . ASN A 1 95 ? 3.535 -27.438 -8.086 1 95.5 95 ASN A N 1
ATOM 753 C CA . ASN A 1 95 ? 4.352 -26.891 -7.004 1 95.5 95 ASN A CA 1
ATOM 754 C C . ASN A 1 95 ? 3.896 -25.5 -6.613 1 95.5 95 ASN A C 1
ATOM 756 O O . ASN A 1 95 ? 3.697 -25.203 -5.43 1 95.5 95 ASN A O 1
ATOM 760 N N . LEU A 1 96 ? 3.695 -24.672 -7.582 1 96.88 96 LEU A N 1
ATOM 761 C CA . LEU A 1 96 ? 3.238 -23.312 -7.293 1 96.88 96 LEU A CA 1
ATOM 762 C C . LEU A 1 96 ? 1.833 -23.328 -6.703 1 96.88 96 LEU A C 1
ATOM 764 O O . LEU A 1 96 ? 1.548 -22.609 -5.742 1 96.88 96 LEU A O 1
ATOM 768 N N . LEU A 1 97 ? 0.99 -24.156 -7.312 1 97.69 97 LEU A N 1
ATOM 769 C CA . LEU A 1 97 ? -0.381 -24.234 -6.82 1 97.69 97 LEU A CA 1
ATOM 770 C C . LEU A 1 97 ? -0.406 -24.672 -5.359 1 97.69 97 LEU A C 1
ATOM 772 O O . LEU A 1 97 ? -1.179 -24.141 -4.562 1 97.69 97 LEU A O 1
ATOM 776 N N . ARG A 1 98 ? 0.404 -25.625 -4.996 1 97.12 98 ARG A N 1
ATOM 777 C CA . ARG A 1 98 ? 0.488 -26.062 -3.611 1 97.12 98 ARG A CA 1
ATOM 778 C C . ARG A 1 98 ? 0.914 -24.922 -2.693 1 97.12 98 ARG A C 1
ATOM 780 O O . ARG A 1 98 ? 0.373 -24.766 -1.597 1 97.12 98 ARG A O 1
ATOM 787 N N . ARG A 1 99 ? 1.828 -24.156 -3.123 1 96.31 99 ARG A N 1
ATOM 788 C CA . ARG A 1 99 ? 2.283 -23.031 -2.322 1 96.31 99 ARG A CA 1
ATOM 789 C C . ARG A 1 99 ? 1.177 -22 -2.158 1 96.31 99 ARG A C 1
ATOM 791 O O . ARG A 1 99 ? 0.975 -21.469 -1.065 1 96.31 99 ARG A O 1
ATOM 798 N N . MET A 1 100 ? 0.453 -21.734 -3.232 1 97.25 100 MET A N 1
ATOM 799 C CA . MET A 1 100 ? -0.564 -20.688 -3.227 1 97.25 100 MET A CA 1
ATOM 800 C C . MET A 1 100 ? -1.783 -21.109 -2.418 1 97.25 100 MET A C 1
ATOM 802 O O . MET A 1 100 ? -2.545 -20.266 -1.939 1 97.25 100 MET A O 1
ATOM 806 N N . THR A 1 101 ? -1.951 -22.391 -2.266 1 97.31 101 THR A N 1
ATOM 807 C CA . THR A 1 101 ? -3.129 -22.875 -1.548 1 97.31 101 THR A CA 1
ATOM 808 C C . THR A 1 101 ? -2.797 -23.141 -0.082 1 97.31 101 THR A C 1
ATOM 810 O O . THR A 1 101 ? -3.684 -23.469 0.711 1 97.31 101 THR A O 1
ATOM 813 N N . SER A 1 102 ? -1.559 -22.984 0.288 1 96.38 102 SER A N 1
ATOM 814 C CA . SER A 1 102 ? -1.168 -23.172 1.681 1 96.38 102 SER A CA 1
ATOM 815 C C . SER A 1 102 ? -1.533 -21.953 2.531 1 96.38 102 SER A C 1
ATOM 817 O O . SER A 1 102 ? -1.297 -20.812 2.129 1 96.38 102 SER A O 1
ATOM 819 N N . LEU A 1 103 ? -2.053 -22.156 3.705 1 94 103 LEU A N 1
ATOM 820 C CA . LEU A 1 103 ? -2.365 -21.078 4.633 1 94 103 LEU A CA 1
ATOM 821 C C . LEU A 1 103 ? -1.376 -21.047 5.793 1 94 103 LEU A C 1
ATOM 823 O O . LEU A 1 103 ? -1.662 -20.469 6.844 1 94 103 LEU A O 1
ATOM 827 N N . ASP A 1 104 ? -0.301 -21.766 5.547 1 92.44 104 ASP A N 1
ATOM 828 C CA . ASP A 1 104 ? 0.767 -21.75 6.543 1 92.44 104 ASP A CA 1
ATOM 829 C C . ASP A 1 104 ? 1.264 -20.328 6.777 1 92.44 104 ASP A C 1
ATOM 831 O O . ASP A 1 104 ? 1.803 -19.688 5.867 1 92.44 104 ASP A O 1
ATOM 835 N N . GLN A 1 105 ? 1.211 -19.859 8 1 88.88 105 GLN A N 1
ATOM 836 C CA . GLN A 1 105 ? 1.572 -18.484 8.352 1 88.88 105 GLN A CA 1
ATOM 837 C C . GLN A 1 105 ? 3.068 -18.25 8.164 1 88.88 105 GLN A C 1
ATOM 839 O O . GLN A 1 105 ? 3.506 -17.109 8.008 1 88.88 105 GLN A O 1
ATOM 844 N N . LYS A 1 106 ? 3.816 -19.297 8.133 1 90.94 106 LYS A N 1
ATOM 845 C CA . LYS A 1 106 ? 5.258 -19.188 7.945 1 90.94 106 LYS A CA 1
ATOM 846 C C . LYS A 1 106 ? 5.66 -19.516 6.512 1 90.94 106 LYS A C 1
ATOM 848 O O . LYS A 1 106 ? 6.848 -19.594 6.195 1 90.94 106 LYS A O 1
ATOM 853 N N . GLY A 1 107 ? 4.676 -19.688 5.688 1 93.06 107 GLY A N 1
ATOM 854 C CA . GLY A 1 107 ? 4.938 -20.047 4.301 1 93.06 107 GLY A CA 1
ATOM 855 C C . GLY A 1 107 ? 5.383 -18.875 3.455 1 93.06 107 GLY A C 1
ATOM 856 O O . GLY A 1 107 ? 5.277 -17.719 3.879 1 93.06 107 GLY A O 1
ATOM 857 N N . ILE A 1 108 ? 5.777 -19.156 2.258 1 94.44 108 ILE A N 1
ATOM 858 C CA . ILE A 1 108 ? 6.391 -18.188 1.359 1 94.44 108 ILE A CA 1
ATOM 859 C C . ILE A 1 108 ? 5.352 -17.156 0.926 1 94.44 108 ILE A C 1
ATOM 861 O O . ILE A 1 108 ? 5.633 -15.953 0.906 1 94.44 108 ILE A O 1
ATOM 865 N N . MET A 1 109 ? 4.148 -17.547 0.645 1 96.69 109 MET A N 1
ATOM 866 C CA . MET A 1 109 ? 3.127 -16.625 0.152 1 96.69 109 MET A CA 1
ATOM 867 C C . MET A 1 109 ? 2.695 -15.648 1.244 1 96.69 109 MET A C 1
ATOM 869 O O . MET A 1 109 ? 2.537 -14.453 0.99 1 96.69 109 MET A O 1
ATOM 873 N N . MET A 1 110 ? 2.604 -16.188 2.41 1 95.81 110 MET A N 1
ATOM 874 C CA . MET A 1 110 ? 2.242 -15.328 3.529 1 95.81 110 MET A CA 1
ATOM 875 C C . MET A 1 110 ? 3.354 -14.32 3.826 1 95.81 110 MET A C 1
ATOM 877 O O . MET A 1 110 ? 3.082 -13.164 4.141 1 95.81 110 MET A O 1
ATOM 881 N N . GLY A 1 111 ? 4.543 -14.82 3.73 1 95.62 111 GLY A N 1
ATOM 882 C CA . GLY A 1 111 ? 5.672 -13.922 3.887 1 95.62 111 GLY A CA 1
ATOM 883 C C . GLY A 1 111 ? 5.668 -12.781 2.881 1 95.62 111 GLY A C 1
ATOM 884 O O . GLY A 1 111 ? 5.879 -11.625 3.244 1 95.62 111 GLY A O 1
ATOM 885 N N . ILE A 1 112 ? 5.402 -13.078 1.656 1 96.88 112 ILE A N 1
ATOM 886 C CA . ILE A 1 112 ? 5.336 -12.086 0.583 1 96.88 112 ILE A CA 1
ATOM 887 C C . ILE A 1 112 ? 4.242 -11.07 0.889 1 96.88 112 ILE A C 1
ATOM 889 O O . ILE A 1 112 ? 4.473 -9.859 0.804 1 96.88 112 ILE A O 1
ATOM 893 N N . ARG A 1 113 ? 3.135 -11.531 1.308 1 96.25 113 ARG A N 1
ATOM 894 C CA . ARG A 1 113 ? 2.012 -10.648 1.603 1 96.25 113 ARG A CA 1
ATOM 895 C C . ARG A 1 113 ? 2.32 -9.75 2.795 1 96.25 113 ARG A C 1
ATOM 897 O O . ARG A 1 113 ? 2.113 -8.539 2.734 1 96.25 113 ARG A O 1
ATOM 904 N N . ASN A 1 114 ? 2.809 -10.359 3.803 1 94.75 114 ASN A N 1
ATOM 905 C CA . ASN A 1 114 ? 3.09 -9.602 5.02 1 94.75 114 ASN A CA 1
ATOM 906 C C . ASN A 1 114 ? 4.148 -8.531 4.781 1 94.75 114 ASN A C 1
ATOM 908 O O . ASN A 1 114 ? 4 -7.398 5.238 1 94.75 114 ASN A O 1
ATOM 912 N N . ASN A 1 115 ? 5.164 -8.93 4.07 1 94.06 115 ASN A N 1
ATOM 913 C CA . ASN A 1 115 ? 6.215 -7.965 3.766 1 94.06 115 ASN A CA 1
ATOM 914 C C . ASN A 1 115 ? 5.688 -6.816 2.91 1 94.06 115 ASN A C 1
ATOM 916 O O . ASN A 1 115 ? 6 -5.652 3.166 1 94.06 115 ASN A O 1
ATOM 920 N N . GLY A 1 116 ? 4.926 -7.109 1.907 1 95.62 116 GLY A N 1
ATOM 921 C CA . GLY A 1 116 ? 4.324 -6.082 1.069 1 95.62 116 GLY A CA 1
ATOM 922 C C . GLY A 1 116 ? 3.387 -5.164 1.831 1 95.62 116 GLY A C 1
ATOM 923 O O . GLY A 1 116 ? 3.389 -3.951 1.614 1 95.62 116 GLY A O 1
ATOM 924 N N . ASN A 1 117 ? 2.635 -5.75 2.781 1 93.31 117 ASN A N 1
ATOM 925 C CA . ASN A 1 117 ? 1.728 -4.957 3.602 1 93.31 117 ASN A CA 1
ATOM 926 C C . ASN A 1 117 ? 2.49 -4.008 4.52 1 93.31 117 ASN A C 1
ATOM 928 O O . ASN A 1 117 ? 2.121 -2.84 4.66 1 93.31 117 ASN A O 1
ATOM 932 N N . ARG A 1 118 ? 3.465 -4.527 5.109 1 92.06 118 ARG A N 1
ATOM 933 C CA . ARG A 1 118 ? 4.277 -3.711 6.004 1 92.06 118 ARG A CA 1
ATOM 934 C C . ARG A 1 118 ? 4.887 -2.525 5.262 1 92.06 118 ARG A C 1
ATOM 936 O O . ARG A 1 118 ? 4.867 -1.398 5.762 1 92.06 118 ARG A O 1
ATOM 943 N N . ALA A 1 119 ? 5.348 -2.803 4.078 1 92 119 ALA A N 1
ATOM 944 C CA . ALA A 1 119 ? 5.965 -1.75 3.273 1 92 119 ALA A CA 1
ATOM 945 C C . ALA A 1 119 ? 4.926 -0.731 2.814 1 92 119 ALA A C 1
ATOM 947 O O . ALA A 1 119 ? 5.164 0.478 2.881 1 92 119 ALA A O 1
ATOM 948 N N . ALA A 1 120 ? 3.797 -1.174 2.404 1 92.25 120 ALA A N 1
ATOM 949 C CA . ALA A 1 120 ? 2.762 -0.316 1.832 1 92.25 120 ALA A CA 1
ATOM 950 C C . ALA A 1 120 ? 2.09 0.528 2.912 1 92.25 120 ALA A C 1
ATOM 952 O O . ALA A 1 120 ? 1.604 1.627 2.635 1 92.25 120 ALA A O 1
ATOM 953 N N . HIS A 1 121 ? 2.111 -0.011 4.121 1 87.94 121 HIS A N 1
ATOM 954 C CA . HIS A 1 121 ? 1.373 0.674 5.176 1 87.94 121 HIS A CA 1
ATOM 955 C C . HIS A 1 121 ? 2.32 1.308 6.188 1 87.94 121 HIS A C 1
ATOM 957 O O . HIS A 1 121 ? 1.875 1.915 7.164 1 87.94 121 HIS A O 1
ATOM 963 N N . CYS A 1 122 ? 3.533 1.188 6.062 1 76.75 122 CYS A N 1
ATOM 964 C CA . CYS A 1 122 ? 4.574 1.866 6.832 1 76.75 122 CYS A CA 1
ATOM 965 C C . CYS A 1 122 ? 4.48 1.509 8.312 1 76.75 122 CYS A C 1
ATOM 967 O O . CYS A 1 122 ? 4.562 2.387 9.172 1 76.75 122 CYS A O 1
ATOM 969 N N . ASP A 1 123 ? 4.137 0.35 8.703 1 70.75 123 ASP A N 1
ATOM 970 C CA . ASP A 1 123 ? 3.941 -0.068 10.086 1 70.75 123 ASP A CA 1
ATOM 971 C C . ASP A 1 123 ? 5.25 0.01 10.867 1 70.75 123 ASP A C 1
ATOM 973 O O . ASP A 1 123 ? 5.238 0.033 12.102 1 70.75 123 ASP A O 1
ATOM 977 N N . SER A 1 124 ? 6.348 0.384 10.312 1 68.06 124 SER A N 1
ATOM 978 C CA . SER A 1 124 ? 7.602 0.418 11.062 1 68.06 124 SER A CA 1
ATOM 979 C C . SER A 1 124 ? 8.516 1.523 10.547 1 68.06 124 SER A C 1
ATOM 981 O O . SER A 1 124 ? 9.742 1.397 10.609 1 68.06 124 SER A O 1
ATOM 983 N N . LYS A 1 125 ? 7.781 2.549 10.211 1 76.38 125 LYS A N 1
ATOM 984 C CA . LYS A 1 125 ? 8.617 3.58 9.609 1 76.38 125 LYS A CA 1
ATOM 985 C C . LYS A 1 125 ? 9.273 4.449 10.68 1 76.38 125 LYS A C 1
ATOM 987 O O . LYS A 1 125 ? 8.648 4.781 11.688 1 76.38 125 LYS A O 1
ATOM 992 N N . GLN A 1 126 ? 10.469 4.734 10.297 1 78.38 126 GLN A N 1
ATOM 993 C CA . GLN A 1 126 ? 11.258 5.578 11.188 1 78.38 126 GLN A CA 1
ATOM 994 C C . GLN A 1 126 ? 11.039 7.055 10.883 1 78.38 126 GLN A C 1
ATOM 996 O O . GLN A 1 126 ? 10.734 7.422 9.75 1 78.38 126 GLN A O 1
ATOM 1001 N N . GLU A 1 127 ? 11.164 7.852 11.914 1 84.12 127 GLU A N 1
ATOM 1002 C CA . GLU A 1 127 ? 10.977 9.297 11.789 1 84.12 127 GLU A CA 1
ATOM 1003 C C . GLU A 1 127 ? 11.898 9.875 10.719 1 84.12 127 GLU A C 1
ATOM 1005 O O . GLU A 1 127 ? 11.484 10.75 9.953 1 84.12 127 GLU A O 1
ATOM 1010 N N . GLY A 1 128 ? 13.039 9.352 10.688 1 82.81 128 GLY A N 1
ATOM 1011 C CA . GLY A 1 128 ? 13.992 9.836 9.703 1 82.81 128 GLY A CA 1
ATOM 1012 C C . GLY A 1 128 ? 13.539 9.609 8.273 1 82.81 128 GLY A C 1
ATOM 1013 O O . GLY A 1 128 ? 13.781 10.453 7.402 1 82.81 128 GLY A O 1
ATOM 1014 N N . GLU A 1 129 ? 12.891 8.57 8.008 1 83.69 129 GLU A N 1
ATOM 1015 C CA . GLU A 1 129 ? 12.375 8.273 6.672 1 83.69 129 GLU A CA 1
ATOM 1016 C C . GLU A 1 129 ? 11.266 9.242 6.281 1 83.69 129 GLU A C 1
ATOM 1018 O O . GLU A 1 129 ? 11.188 9.688 5.133 1 83.69 129 GLU A O 1
ATOM 1023 N N . LEU A 1 130 ? 10.477 9.562 7.262 1 89.62 130 LEU A N 1
ATOM 1024 C CA . LEU A 1 130 ? 9.383 10.5 6.996 1 89.62 130 LEU A CA 1
ATOM 1025 C C . LEU A 1 130 ? 9.922 11.898 6.723 1 89.62 130 LEU A C 1
ATOM 1027 O O . LEU A 1 130 ? 9.477 12.562 5.785 1 89.62 130 LEU A O 1
ATOM 1031 N N . GLN A 1 131 ? 10.883 12.242 7.5 1 90.56 131 GLN A N 1
ATOM 1032 C CA . GLN A 1 131 ? 11.477 13.555 7.312 1 90.56 131 GLN A CA 1
ATOM 1033 C C . GLN A 1 131 ? 12.164 13.664 5.949 1 90.56 131 GLN A C 1
ATOM 1035 O O . GLN A 1 131 ? 12.078 14.695 5.285 1 90.56 131 GLN A O 1
ATOM 1040 N N . ALA A 1 132 ? 12.789 12.594 5.574 1 86.62 132 ALA A N 1
ATOM 1041 C CA . ALA A 1 132 ? 13.438 12.578 4.266 1 86.62 132 ALA A CA 1
ATOM 1042 C C . ALA A 1 132 ? 12.406 12.703 3.145 1 86.62 132 ALA A C 1
ATOM 1044 O O . ALA A 1 132 ? 12.625 13.438 2.174 1 86.62 132 ALA A O 1
ATOM 1045 N N . SER A 1 133 ? 11.367 12.039 3.285 1 90.69 133 SER A N 1
ATOM 1046 C CA . SER A 1 133 ? 10.297 12.125 2.297 1 90.69 133 SER A CA 1
ATOM 1047 C C . SER A 1 133 ? 9.742 13.539 2.201 1 90.69 133 SER A C 1
ATOM 1049 O O . SER A 1 133 ? 9.492 14.039 1.104 1 90.69 133 SER A O 1
ATOM 1051 N N . ILE A 1 134 ? 9.555 14.125 3.354 1 94.38 134 ILE A N 1
ATOM 1052 C CA . ILE A 1 134 ? 9.07 15.5 3.379 1 94.38 134 ILE A CA 1
ATOM 1053 C C . ILE A 1 134 ? 10.07 16.406 2.664 1 94.38 134 ILE A C 1
ATOM 1055 O O . ILE A 1 134 ? 9.68 17.25 1.853 1 94.38 134 ILE A O 1
ATOM 1059 N N . GLY A 1 135 ? 11.312 16.188 2.996 1 91.81 135 GLY A N 1
ATOM 1060 C CA . GLY A 1 135 ? 12.359 17 2.406 1 91.81 135 GLY A CA 1
ATOM 1061 C C . GLY A 1 135 ? 12.414 16.906 0.893 1 91.81 135 GLY A C 1
ATOM 1062 O O . GLY A 1 135 ? 12.891 17.828 0.224 1 91.81 135 GLY A O 1
ATOM 1063 N N . ARG A 1 136 ? 11.891 15.859 0.334 1 89.88 136 ARG A N 1
ATOM 1064 C CA . ARG A 1 136 ? 11.961 15.648 -1.107 1 89.88 136 ARG A CA 1
ATOM 1065 C C . ARG A 1 136 ? 10.703 16.156 -1.798 1 89.88 136 ARG A C 1
ATOM 1067 O O . ARG A 1 136 ? 10.594 16.109 -3.025 1 89.88 136 ARG A O 1
ATOM 1074 N N . GLN A 1 137 ? 9.75 16.672 -1.009 1 92.31 137 GLN A N 1
ATOM 1075 C CA . GLN A 1 137 ? 8.547 17.234 -1.606 1 92.31 137 GLN A CA 1
ATOM 1076 C C . GLN A 1 137 ? 8.812 18.641 -2.131 1 92.31 137 GLN A C 1
ATOM 1078 O O . GLN A 1 137 ? 9.852 19.234 -1.83 1 92.31 137 GLN A O 1
ATOM 1083 N N . SER A 1 138 ? 7.887 19.078 -2.957 1 91.25 138 SER A N 1
ATOM 1084 C CA . SER A 1 138 ? 7.977 20.453 -3.422 1 91.25 138 SER A CA 1
ATOM 1085 C C . SER A 1 138 ? 7.898 21.438 -2.256 1 91.25 138 SER A C 1
ATOM 1087 O O . SER A 1 138 ? 7.348 21.109 -1.201 1 91.25 138 SER A O 1
ATOM 1089 N N . ASN A 1 139 ? 8.375 22.578 -2.461 1 91.75 139 ASN A N 1
ATOM 1090 C CA . ASN A 1 139 ? 8.375 23.625 -1.434 1 91.75 139 ASN A CA 1
ATOM 1091 C C . ASN A 1 139 ? 6.961 23.953 -0.963 1 91.75 139 ASN A C 1
ATOM 1093 O O . ASN A 1 139 ? 6.754 24.297 0.201 1 91.75 139 ASN A O 1
ATOM 1097 N N . GLN A 1 140 ? 6.062 23.766 -1.832 1 90.19 140 GLN A N 1
ATOM 1098 C CA . GLN A 1 140 ? 4.668 24.078 -1.52 1 90.19 140 GLN A CA 1
ATOM 1099 C C . GLN A 1 140 ? 4.066 23 -0.609 1 90.19 140 GLN A C 1
ATOM 1101 O O . GLN A 1 140 ? 3.262 23.312 0.271 1 90.19 140 GLN A O 1
ATOM 1106 N N . LEU A 1 141 ? 4.602 21.859 -0.717 1 94.12 141 LEU A N 1
ATOM 1107 C CA . LEU A 1 141 ? 3.969 20.75 -0.018 1 94.12 141 LEU A CA 1
ATOM 1108 C C . LEU A 1 141 ? 4.676 20.453 1.303 1 94.12 141 LEU A C 1
ATOM 1110 O O . LEU A 1 141 ? 4.102 19.828 2.197 1 94.12 141 LEU A O 1
ATOM 1114 N N . GLN A 1 142 ? 5.895 20.875 1.455 1 95.81 142 GLN A N 1
ATOM 1115 C CA . GLN A 1 142 ? 6.715 20.516 2.605 1 95.81 142 GLN A CA 1
ATOM 1116 C C . GLN A 1 142 ? 6.074 20.984 3.908 1 95.81 142 GLN A C 1
ATOM 1118 O O . GLN A 1 142 ? 5.906 20.188 4.844 1 95.81 142 GLN A O 1
ATOM 1123 N N . PRO A 1 143 ? 5.672 22.25 3.936 1 95.19 143 PRO A N 1
ATOM 1124 C CA . PRO A 1 143 ? 5.062 22.688 5.195 1 95.19 143 PRO A CA 1
ATOM 1125 C C . PRO A 1 143 ? 3.795 21.922 5.539 1 95.19 143 PRO A C 1
ATOM 1127 O O . PRO A 1 143 ? 3.551 21.609 6.711 1 95.19 143 PRO A O 1
ATOM 1130 N N . CYS A 1 144 ? 3.037 21.625 4.574 1 96 144 CYS A N 1
ATOM 1131 C CA . CYS A 1 144 ? 1.814 20.859 4.789 1 96 144 CYS A CA 1
ATOM 1132 C C . CYS A 1 144 ? 2.129 19.469 5.312 1 96 144 CYS A C 1
ATOM 1134 O O . CYS A 1 144 ? 1.522 19.016 6.289 1 96 144 CYS A O 1
ATOM 1136 N N . MET A 1 145 ? 3.115 18.844 4.734 1 96.56 145 MET A N 1
ATOM 1137 C CA . MET A 1 145 ? 3.488 17.5 5.141 1 96.56 145 MET A CA 1
ATOM 1138 C C . MET A 1 145 ? 4.074 17.5 6.547 1 96.56 145 MET A C 1
ATOM 1140 O O . MET A 1 145 ? 3.816 16.578 7.332 1 96.56 145 MET A O 1
ATOM 1144 N N . GLU A 1 146 ? 4.863 18.5 6.82 1 96.06 146 GLU A N 1
ATOM 1145 C CA . GLU A 1 146 ? 5.41 18.609 8.164 1 96.06 146 GLU A CA 1
ATOM 1146 C C . GLU A 1 146 ? 4.305 18.781 9.203 1 96.06 146 GLU A C 1
ATOM 1148 O O . GLU A 1 146 ? 4.344 18.172 10.273 1 96.06 146 GLU A O 1
ATOM 1153 N N . ALA A 1 147 ? 3.367 19.562 8.891 1 96.75 147 ALA A N 1
ATOM 1154 C CA . ALA A 1 147 ? 2.238 19.766 9.797 1 96.75 147 ALA A CA 1
ATOM 1155 C C . ALA A 1 147 ? 1.471 18.469 10.016 1 96.75 147 ALA A C 1
ATOM 1157 O O . ALA A 1 147 ? 1.095 18.141 11.148 1 96.75 147 ALA A O 1
ATOM 1158 N N . LEU A 1 148 ? 1.239 17.766 8.914 1 96.56 148 LEU A N 1
ATOM 1159 C CA . LEU A 1 148 ? 0.57 16.484 9.023 1 96.56 148 LEU A CA 1
ATOM 1160 C C . LEU A 1 148 ? 1.366 15.523 9.914 1 96.56 148 LEU A C 1
ATOM 1162 O O . LEU A 1 148 ? 0.793 14.828 10.75 1 96.56 148 LEU A O 1
ATOM 1166 N N . ARG A 1 149 ? 2.676 15.508 9.656 1 95 149 ARG A N 1
ATOM 1167 C CA . ARG A 1 149 ? 3.553 14.641 10.438 1 95 149 ARG A CA 1
ATOM 1168 C C . ARG A 1 149 ? 3.426 14.938 11.93 1 95 149 ARG A C 1
ATOM 1170 O O . ARG A 1 149 ? 3.34 14.016 12.742 1 95 149 ARG A O 1
ATOM 1177 N N . VAL A 1 150 ? 3.363 16.109 12.312 1 94.06 150 VAL A N 1
ATOM 1178 C CA . VAL A 1 150 ? 3.312 16.531 13.711 1 94.06 150 VAL A CA 1
ATOM 1179 C C . VAL A 1 150 ? 1.95 16.172 14.305 1 94.06 150 VAL A C 1
ATOM 1181 O O . VAL A 1 150 ? 1.869 15.641 15.414 1 94.06 150 VAL A O 1
ATOM 1184 N N . VAL A 1 151 ? 0.893 16.406 13.547 1 95.06 151 VAL A N 1
ATOM 1185 C CA . VAL A 1 151 ? -0.455 16.125 14.031 1 95.06 151 VAL A CA 1
ATOM 1186 C C . VAL A 1 151 ? -0.623 14.633 14.273 1 95.06 151 VAL A C 1
ATOM 1188 O O . VAL A 1 151 ? -1.251 14.227 15.258 1 95.06 151 VAL A O 1
ATOM 1191 N N . GLY A 1 152 ? -0.043 13.867 13.367 1 93.19 152 GLY A N 1
ATOM 1192 C CA . GLY A 1 152 ? -0.248 12.43 13.422 1 93.19 152 GLY A CA 1
ATOM 1193 C C . GLY A 1 152 ? 0.751 11.711 14.312 1 93.19 152 GLY A C 1
ATOM 1194 O O . GLY A 1 152 ? 0.765 10.484 14.375 1 93.19 152 GLY A O 1
ATOM 1195 N N . LEU A 1 153 ? 1.643 12.445 15 1 82.69 153 LEU A N 1
ATOM 1196 C CA . LEU A 1 153 ? 2.768 11.891 15.742 1 82.69 153 LEU A CA 1
ATOM 1197 C C . LEU A 1 153 ? 2.293 10.852 16.75 1 82.69 153 LEU A C 1
ATOM 1199 O O . LEU A 1 153 ? 2.904 9.789 16.891 1 82.69 153 LEU A O 1
ATOM 1203 N N . ASN A 1 154 ? 1.182 11.117 17.328 1 77.69 154 ASN A N 1
ATOM 1204 C CA . ASN A 1 154 ? 0.736 10.273 18.438 1 77.69 154 ASN A CA 1
ATOM 1205 C C . ASN A 1 154 ? -0.006 9.039 17.938 1 77.69 154 ASN A C 1
ATOM 1207 O O . ASN A 1 154 ? -0.439 8.211 18.734 1 77.69 154 ASN A O 1
ATOM 1211 N N . TYR A 1 155 ? -0.206 9.047 16.625 1 79.31 155 TYR A N 1
ATOM 1212 C CA . TYR A 1 155 ? -0.902 7.883 16.094 1 79.31 155 TYR A CA 1
ATOM 1213 C C . TYR A 1 155 ? 0.051 6.984 15.312 1 79.31 155 TYR A C 1
ATOM 1215 O O . TYR A 1 155 ? -0.385 6.109 14.562 1 79.31 155 TYR A O 1
ATOM 1223 N N . ARG A 1 156 ? 1.245 7.188 15.445 1 74.25 156 ARG A N 1
ATOM 1224 C CA . ARG A 1 156 ? 2.215 6.34 14.758 1 74.25 156 ARG A CA 1
ATOM 1225 C C . ARG A 1 156 ? 2.475 5.059 15.539 1 74.25 156 ARG A C 1
ATOM 1227 O O . ARG A 1 156 ? 2.336 5.035 16.766 1 74.25 156 ARG A O 1
ATOM 1234 N N . MET B 1 1 ? 45.438 13.633 -2.658 1 36.59 1 MET B N 1
ATOM 1235 C CA . MET B 1 1 ? 44.562 13.188 -1.592 1 36.59 1 MET B CA 1
ATOM 1236 C C . MET B 1 1 ? 43.219 13.922 -1.662 1 36.59 1 MET B C 1
ATOM 1238 O O . MET B 1 1 ? 42.219 13.406 -1.198 1 36.59 1 MET B O 1
ATOM 1242 N N . TYR B 1 2 ? 43.156 15.18 -2.025 1 48.66 2 TYR B N 1
ATOM 1243 C CA . TYR B 1 2 ? 42.062 16.156 -2.15 1 48.66 2 TYR B CA 1
ATOM 1244 C C . TYR B 1 2 ? 41.031 15.703 -3.184 1 48.66 2 TYR B C 1
ATOM 1246 O O . TYR B 1 2 ? 39.844 15.898 -2.998 1 48.66 2 TYR B O 1
ATOM 1254 N N . ASN B 1 3 ? 41.438 14.984 -4.18 1 52 3 ASN B N 1
ATOM 1255 C CA . ASN B 1 3 ? 40.656 14.625 -5.359 1 52 3 ASN B CA 1
ATOM 1256 C C . ASN B 1 3 ? 39.719 13.469 -5.078 1 52 3 ASN B C 1
ATOM 1258 O O . ASN B 1 3 ? 38.594 13.43 -5.605 1 52 3 ASN B O 1
ATOM 1262 N N . LEU B 1 4 ? 40.188 12.688 -4.16 1 51.25 4 LEU B N 1
ATOM 1263 C CA . LEU B 1 4 ? 39.375 11.516 -3.846 1 51.25 4 LEU B CA 1
ATOM 1264 C C . LEU B 1 4 ? 38.125 11.906 -3.043 1 51.25 4 LEU B C 1
ATOM 1266 O O . LEU B 1 4 ? 37.031 11.375 -3.271 1 51.25 4 LEU B O 1
ATOM 1270 N N . GLN B 1 5 ? 38.344 12.875 -2.146 1 52.38 5 GLN B N 1
ATOM 1271 C CA . GLN B 1 5 ? 37.219 13.289 -1.325 1 52.38 5 GLN B CA 1
ATOM 1272 C C . GLN B 1 5 ? 36.125 13.969 -2.172 1 52.38 5 GLN B C 1
ATOM 1274 O O . GLN B 1 5 ? 34.938 13.727 -1.976 1 52.38 5 GLN B O 1
ATOM 1279 N N . LEU B 1 6 ? 36.688 14.828 -3.025 1 53.69 6 LEU B N 1
ATOM 1280 C CA . LEU B 1 6 ? 35.719 15.492 -3.916 1 53.69 6 LEU B CA 1
ATOM 1281 C C . LEU B 1 6 ? 34.969 14.484 -4.773 1 53.69 6 LEU B C 1
ATOM 1283 O O . LEU B 1 6 ? 33.781 14.641 -5.031 1 53.69 6 LEU B O 1
ATOM 1287 N N . TRP B 1 7 ? 35.844 13.578 -5.113 1 52.25 7 TRP B N 1
ATOM 1288 C CA . TRP B 1 7 ? 35.219 12.523 -5.914 1 52.25 7 TRP B CA 1
ATOM 1289 C C . TRP B 1 7 ? 34.188 11.773 -5.102 1 52.25 7 TRP B C 1
ATOM 1291 O O . TRP B 1 7 ? 33.062 11.531 -5.586 1 52.25 7 TRP B O 1
ATOM 1301 N N . GLU B 1 8 ? 34.656 11.5 -3.926 1 56.69 8 GLU B N 1
ATOM 1302 C CA . GLU B 1 8 ? 33.719 10.773 -3.064 1 56.69 8 GLU B CA 1
ATOM 1303 C C . GLU B 1 8 ? 32.469 11.586 -2.785 1 56.69 8 GLU B C 1
ATOM 1305 O O . GLU B 1 8 ? 31.359 11.047 -2.773 1 56.69 8 GLU B O 1
ATOM 1310 N N . ASP B 1 9 ? 32.75 12.867 -2.701 1 58.25 9 ASP B N 1
ATOM 1311 C CA . ASP B 1 9 ? 31.625 13.75 -2.438 1 58.25 9 ASP B CA 1
ATOM 1312 C C . ASP B 1 9 ? 30.719 13.836 -3.652 1 58.25 9 ASP B C 1
ATOM 1314 O O . ASP B 1 9 ? 29.484 13.852 -3.51 1 58.25 9 ASP B O 1
ATOM 1318 N N . GLN B 1 10 ? 31.422 13.914 -4.801 1 57.56 10 GLN B N 1
ATOM 1319 C CA . GLN B 1 10 ? 30.625 14 -6.02 1 57.56 10 GLN B CA 1
ATOM 1320 C C . GLN B 1 10 ? 29.828 12.711 -6.246 1 57.56 10 GLN B C 1
ATOM 1322 O O . GLN B 1 10 ? 28.672 12.758 -6.668 1 57.56 10 GLN B O 1
ATOM 1327 N N . VAL B 1 11 ? 30.594 11.664 -6.062 1 57.47 11 VAL B N 1
ATOM 1328 C CA . VAL B 1 11 ? 29.938 10.375 -6.219 1 57.47 11 VAL B CA 1
ATOM 1329 C C . VAL B 1 11 ? 28.781 10.258 -5.219 1 57.47 11 VAL B C 1
ATOM 1331 O O . VAL B 1 11 ? 27.688 9.805 -5.57 1 57.47 11 VAL B O 1
ATOM 1334 N N . ALA B 1 12 ? 29.062 10.812 -4.066 1 56.78 12 ALA B N 1
ATOM 1335 C CA . ALA B 1 12 ? 28.016 10.75 -3.041 1 56.78 12 ALA B CA 1
ATOM 1336 C C . ALA B 1 12 ? 26.812 11.609 -3.428 1 56.78 12 ALA B C 1
ATOM 1338 O O . ALA B 1 12 ? 25.672 11.188 -3.273 1 56.78 12 ALA B O 1
ATOM 1339 N N . LYS B 1 13 ? 27.172 12.773 -3.996 1 61.62 13 LYS B N 1
ATOM 1340 C CA . LYS B 1 13 ? 26.078 13.664 -4.398 1 61.62 13 LYS B CA 1
ATOM 1341 C C . LYS B 1 13 ? 25.266 13.07 -5.543 1 61.62 13 LYS B C 1
ATOM 1343 O O . LYS B 1 13 ? 24.047 13.164 -5.555 1 61.62 13 LYS B O 1
ATOM 1348 N N . VAL B 1 14 ? 26.016 12.508 -6.469 1 60.56 14 VAL B N 1
ATOM 1349 C CA . VAL B 1 14 ? 25.344 11.891 -7.602 1 60.56 14 VAL B CA 1
ATOM 1350 C C . VAL B 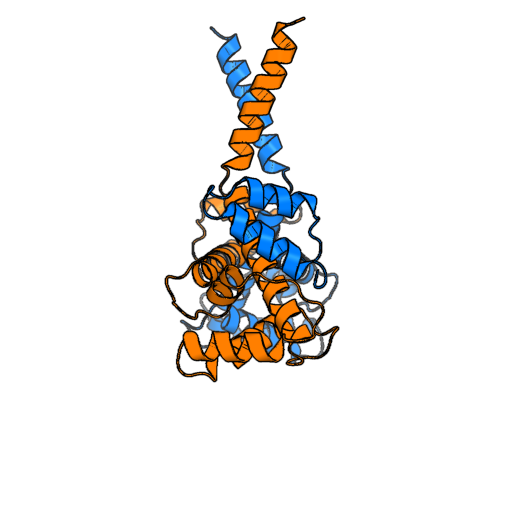1 14 ? 24.484 10.719 -7.121 1 60.56 14 VAL B C 1
ATOM 1352 O O . VAL B 1 14 ? 23.344 10.555 -7.559 1 60.56 14 VAL B O 1
ATOM 1355 N N . ASN B 1 15 ? 25.094 10.062 -6.195 1 61.5 15 ASN B N 1
ATOM 1356 C CA . ASN B 1 15 ? 24.391 8.906 -5.664 1 61.5 15 ASN B CA 1
ATOM 1357 C C . ASN B 1 15 ? 23.125 9.312 -4.918 1 61.5 15 ASN B C 1
ATOM 1359 O O . ASN B 1 15 ? 22.078 8.688 -5.07 1 61.5 15 ASN B O 1
ATOM 1363 N N . ILE B 1 16 ? 23.328 10.406 -4.227 1 59.09 16 ILE B N 1
ATOM 1364 C CA . ILE B 1 16 ? 22.188 10.898 -3.457 1 59.09 16 ILE B CA 1
ATOM 1365 C C . ILE B 1 16 ? 21.094 11.367 -4.406 1 59.09 16 ILE B C 1
ATOM 1367 O O . ILE B 1 16 ? 19.906 11.07 -4.195 1 59.09 16 ILE B O 1
ATOM 1371 N N . ARG B 1 17 ? 21.531 12.055 -5.402 1 62 17 ARG B N 1
ATOM 1372 C CA . ARG B 1 17 ? 20.562 12.547 -6.375 1 62 17 ARG B CA 1
ATOM 1373 C C . ARG B 1 17 ? 19.891 11.391 -7.109 1 62 17 ARG B C 1
ATOM 1375 O O . ARG B 1 17 ? 18.688 11.414 -7.355 1 62 17 ARG B O 1
ATOM 1382 N N . LEU B 1 18 ? 20.703 10.438 -7.484 1 61.62 18 LEU B N 1
ATOM 1383 C CA . LEU B 1 18 ? 20.172 9.281 -8.195 1 61.62 18 LEU B CA 1
ATOM 1384 C C . LEU B 1 18 ? 19.156 8.539 -7.332 1 61.62 18 LEU B C 1
ATOM 1386 O O . LEU B 1 18 ? 18.078 8.172 -7.812 1 61.62 18 LEU B O 1
ATOM 1390 N N . LEU B 1 19 ? 19.531 8.438 -6.129 1 65 19 LEU B N 1
ATOM 1391 C CA . LEU B 1 19 ? 18.641 7.723 -5.227 1 65 19 LEU B CA 1
ATOM 1392 C C . LEU B 1 19 ? 17.359 8.516 -4.977 1 65 19 LEU B C 1
ATOM 1394 O O . LEU B 1 19 ? 16.266 7.957 -4.98 1 65 19 LEU B O 1
ATOM 1398 N N . SER B 1 20 ? 17.562 9.883 -4.859 1 67.62 20 SER B N 1
ATOM 1399 C CA . SER B 1 20 ? 16.438 10.734 -4.504 1 67.62 20 SER B CA 1
ATOM 1400 C C . SER B 1 20 ? 15.453 10.859 -5.656 1 67.62 20 SER B C 1
ATOM 1402 O O . SER B 1 20 ? 14.266 11.133 -5.441 1 67.62 20 SER B O 1
ATOM 1404 N N . ASN B 1 21 ? 15.961 10.523 -6.855 1 73.38 21 ASN B N 1
ATOM 1405 C CA . ASN B 1 21 ? 15.086 10.727 -8 1 73.38 21 ASN B CA 1
ATOM 1406 C C . ASN B 1 21 ? 14.648 9.398 -8.625 1 73.38 21 ASN B C 1
ATOM 1408 O O . ASN B 1 21 ? 14.039 9.383 -9.695 1 73.38 21 ASN B O 1
ATOM 1412 N N . SER B 1 22 ? 14.984 8.367 -7.883 1 81.31 22 SER B N 1
ATOM 1413 C CA . SER B 1 22 ? 14.602 7.066 -8.43 1 81.31 22 SER B CA 1
ATOM 1414 C C . SER B 1 22 ? 13.094 6.848 -8.336 1 81.31 22 SER B C 1
ATOM 1416 O O . SER B 1 22 ? 12.438 7.391 -7.441 1 81.31 22 SER B O 1
ATOM 1418 N N . PRO B 1 23 ? 12.523 6.074 -9.297 1 85.31 23 PRO B N 1
ATOM 1419 C CA . PRO B 1 23 ? 11.094 5.754 -9.219 1 85.31 23 PRO B CA 1
ATOM 1420 C C . PRO B 1 23 ? 10.703 5.094 -7.898 1 85.31 23 PRO B C 1
ATOM 1422 O O . PRO B 1 23 ? 9.633 5.379 -7.359 1 85.31 23 PRO B O 1
ATOM 1425 N N . ASP B 1 24 ? 11.586 4.309 -7.363 1 87.62 24 ASP B N 1
ATOM 1426 C CA . ASP B 1 24 ? 11.305 3.637 -6.098 1 87.62 24 ASP B CA 1
ATOM 1427 C C . ASP B 1 24 ? 11.211 4.641 -4.953 1 87.62 24 ASP B C 1
ATOM 1429 O O . ASP B 1 24 ? 10.305 4.559 -4.121 1 87.62 24 ASP B O 1
ATOM 1433 N N . THR B 1 25 ? 12.086 5.578 -4.973 1 88.81 25 THR B N 1
ATOM 1434 C CA . THR B 1 25 ? 12.07 6.605 -3.934 1 88.81 25 THR B CA 1
ATOM 1435 C C . THR B 1 25 ? 10.812 7.461 -4.047 1 88.81 25 THR B C 1
ATOM 1437 O O . THR B 1 25 ? 10.172 7.766 -3.037 1 88.81 25 THR B O 1
ATOM 1440 N N . LYS B 1 26 ? 10.453 7.809 -5.258 1 90.44 26 LYS B N 1
ATOM 1441 C CA . LYS B 1 26 ? 9.258 8.617 -5.465 1 90.44 26 LYS B CA 1
ATOM 1442 C C . LYS B 1 26 ? 8.008 7.871 -5.016 1 90.44 26 LYS B C 1
ATOM 1444 O O . LYS B 1 26 ? 7.109 8.461 -4.41 1 90.44 26 LYS B O 1
ATOM 1449 N N . ASN B 1 27 ? 8.023 6.633 -5.309 1 91.88 27 ASN B N 1
ATOM 1450 C CA . ASN B 1 27 ? 6.887 5.824 -4.875 1 91.88 27 ASN B CA 1
ATOM 1451 C C . ASN B 1 27 ? 6.832 5.707 -3.355 1 91.88 27 ASN B C 1
ATOM 1453 O O . ASN B 1 27 ? 5.758 5.805 -2.76 1 91.88 27 ASN B O 1
ATOM 1457 N N . MET B 1 28 ? 7.965 5.547 -2.791 1 92 28 MET B N 1
ATOM 1458 C CA . MET B 1 28 ? 7.984 5.441 -1.335 1 92 28 MET B CA 1
ATOM 1459 C C . MET B 1 28 ? 7.617 6.773 -0.691 1 92 28 MET B C 1
ATOM 1461 O O . MET B 1 28 ? 6.965 6.805 0.353 1 92 28 MET B O 1
ATOM 1465 N N . ASP B 1 29 ? 8.008 7.84 -1.319 1 93.19 29 ASP B N 1
ATOM 1466 C CA . ASP B 1 29 ? 7.586 9.148 -0.832 1 93.19 29 ASP B CA 1
ATOM 1467 C C . ASP B 1 29 ? 6.066 9.273 -0.837 1 93.19 29 ASP B C 1
ATOM 1469 O O . ASP B 1 29 ? 5.473 9.758 0.128 1 93.19 29 ASP B O 1
ATOM 1473 N N . ALA B 1 30 ? 5.504 8.812 -1.921 1 94.81 30 ALA B N 1
ATOM 1474 C CA . ALA B 1 30 ? 4.051 8.883 -2.035 1 94.81 30 ALA B CA 1
ATOM 1475 C C . ALA B 1 30 ? 3.373 8.062 -0.94 1 94.81 30 ALA B C 1
ATOM 1477 O O . ALA B 1 30 ? 2.408 8.523 -0.323 1 94.81 30 ALA B O 1
ATOM 1478 N N . ILE B 1 31 ? 3.871 6.934 -0.683 1 95.31 31 ILE B N 1
ATOM 1479 C CA . ILE B 1 31 ? 3.322 6.051 0.341 1 95.31 31 ILE B CA 1
ATOM 1480 C C . ILE B 1 31 ? 3.496 6.688 1.718 1 95.31 31 ILE B C 1
ATOM 1482 O O . ILE B 1 31 ? 2.57 6.684 2.531 1 95.31 31 ILE B O 1
ATOM 1486 N N . ASN B 1 32 ? 4.66 7.23 1.938 1 94.62 32 ASN B N 1
ATOM 1487 C CA . ASN B 1 32 ? 4.949 7.875 3.215 1 94.62 32 ASN B CA 1
ATOM 1488 C C . ASN B 1 32 ? 4.051 9.094 3.441 1 94.62 32 ASN B C 1
ATOM 1490 O O . ASN B 1 32 ? 3.58 9.32 4.559 1 94.62 32 ASN B O 1
ATOM 1494 N N . CYS B 1 33 ? 3.832 9.82 2.402 1 96.12 33 CYS B N 1
ATOM 1495 C CA . CYS B 1 33 ? 2.957 10.984 2.508 1 96.12 33 CYS B CA 1
ATOM 1496 C C . CYS B 1 33 ? 1.535 10.57 2.863 1 96.12 33 CYS B C 1
ATOM 1498 O O . CYS B 1 33 ? 0.911 11.164 3.742 1 96.12 33 CYS B O 1
ATOM 1500 N N . ARG B 1 34 ? 1.084 9.539 2.23 1 96.38 34 ARG B N 1
ATOM 1501 C CA . ARG B 1 34 ? -0.244 9.031 2.561 1 96.38 34 ARG B CA 1
ATOM 1502 C C . ARG B 1 34 ? -0.297 8.539 4.004 1 96.38 34 ARG B C 1
ATOM 1504 O O . ARG B 1 34 ? -1.29 8.758 4.703 1 96.38 34 ARG B O 1
ATOM 1511 N N . TYR B 1 35 ? 0.756 7.914 4.367 1 95.75 35 TYR B N 1
ATOM 1512 C CA . TYR B 1 35 ? 0.838 7.422 5.738 1 95.75 35 TYR B CA 1
ATOM 1513 C C . TYR B 1 35 ? 0.696 8.562 6.734 1 95.75 35 TYR B C 1
ATOM 1515 O O . TYR B 1 35 ? -0.071 8.469 7.695 1 95.75 35 TYR B O 1
ATOM 1523 N N . MET B 1 36 ? 1.394 9.609 6.52 1 95.31 36 MET B N 1
ATOM 1524 C CA . MET B 1 36 ? 1.318 10.758 7.41 1 95.31 36 MET B CA 1
ATOM 1525 C C . MET B 1 36 ? -0.089 11.352 7.422 1 95.31 36 MET B C 1
ATOM 1527 O O . MET B 1 36 ? -0.591 11.75 8.477 1 95.31 36 MET B O 1
ATOM 1531 N N . LEU B 1 37 ? -0.723 11.359 6.266 1 96.94 37 LEU B N 1
ATOM 1532 C CA . LEU B 1 37 ? -2.105 11.812 6.184 1 96.94 37 LEU B CA 1
ATOM 1533 C C . LEU B 1 37 ? -3.025 10.914 7 1 96.94 37 LEU B C 1
ATOM 1535 O O . LEU B 1 37 ? -3.848 11.406 7.777 1 96.94 37 LEU B O 1
ATOM 1539 N N . ASP B 1 38 ? -2.85 9.602 6.879 1 96.62 38 ASP B N 1
ATOM 1540 C CA . ASP B 1 38 ? -3.672 8.641 7.613 1 96.62 38 ASP B CA 1
ATOM 1541 C C . ASP B 1 38 ? -3.5 8.812 9.117 1 96.62 38 ASP B C 1
ATOM 1543 O O . ASP B 1 38 ? -4.473 8.742 9.875 1 96.62 38 ASP B O 1
ATOM 1547 N N . CYS B 1 39 ? -2.279 9.008 9.508 1 95.56 39 CYS B N 1
ATOM 1548 C CA . CYS B 1 39 ? -2.008 9.195 10.93 1 95.56 39 CYS B CA 1
ATOM 1549 C C . CYS B 1 39 ? -2.684 10.453 11.453 1 95.56 39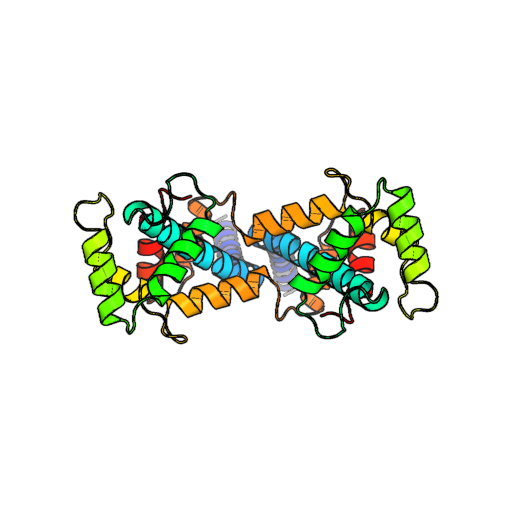 CYS B C 1
ATOM 1551 O O . CYS B 1 39 ? -3.26 10.445 12.547 1 95.56 39 CYS B O 1
ATOM 1553 N N . ALA B 1 40 ? -2.59 11.531 10.688 1 96.94 40 ALA B N 1
ATOM 1554 C CA . ALA B 1 40 ? -3.211 12.789 11.094 1 96.94 40 ALA B CA 1
ATOM 1555 C C . ALA B 1 40 ? -4.727 12.656 11.18 1 96.94 40 ALA B C 1
ATOM 1557 O O . ALA B 1 40 ? -5.344 13.102 12.148 1 96.94 40 ALA B O 1
ATOM 1558 N N . GLU B 1 41 ? -5.309 12 10.195 1 97.56 41 GLU B N 1
ATOM 1559 C CA . GLU B 1 41 ? -6.746 11.758 10.203 1 97.56 41 GLU B CA 1
ATOM 1560 C C . GLU B 1 41 ? -7.156 10.898 11.398 1 97.56 41 GLU B C 1
ATOM 1562 O O . GLU B 1 41 ? -8.172 11.172 12.047 1 97.56 41 GLU B O 1
ATOM 1567 N N . ALA B 1 42 ? -6.336 9.945 11.656 1 97.06 42 ALA B N 1
ATOM 1568 C CA . ALA B 1 42 ? -6.613 9.055 12.789 1 97.06 42 ALA B CA 1
ATOM 1569 C C . ALA B 1 42 ? -6.57 9.812 14.109 1 97.06 42 ALA B C 1
ATOM 1571 O O . ALA B 1 42 ? -7.453 9.648 14.953 1 97.06 42 ALA B O 1
ATOM 1572 N N . GLU B 1 43 ? -5.59 10.633 14.258 1 96.88 43 GLU B N 1
ATOM 1573 C CA . GLU B 1 43 ? -5.453 11.43 15.469 1 96.88 43 GLU B CA 1
ATOM 1574 C C . GLU B 1 43 ? -6.645 12.367 15.656 1 96.88 43 GLU B C 1
ATOM 1576 O O . GLU B 1 43 ? -7.164 12.5 16.766 1 96.88 43 GLU B O 1
ATOM 1581 N N . LEU B 1 44 ? -7.074 12.961 14.57 1 97.56 44 LEU B N 1
ATOM 1582 C CA . LEU B 1 44 ? -8.219 13.867 14.641 1 97.56 44 LEU B CA 1
ATOM 1583 C C . LEU B 1 44 ? -9.492 13.102 14.984 1 97.56 44 LEU B C 1
ATOM 1585 O O . LEU B 1 44 ? -10.336 13.602 15.727 1 97.56 44 LEU B O 1
ATOM 1589 N N . ALA B 1 45 ? -9.602 11.945 14.453 1 97.81 45 ALA B N 1
ATOM 1590 C CA . ALA B 1 45 ? -10.773 11.117 14.75 1 97.81 45 ALA B CA 1
ATOM 1591 C C . ALA B 1 45 ? -10.852 10.805 16.234 1 97.81 45 ALA B C 1
ATOM 1593 O O . ALA B 1 45 ? -11.93 10.891 16.844 1 97.81 45 ALA B O 1
ATOM 1594 N N . VAL B 1 46 ? -9.742 10.523 16.797 1 97 46 VAL B N 1
ATOM 1595 C CA . VAL B 1 46 ? -9.68 10.188 18.219 1 97 46 VAL B CA 1
ATOM 1596 C C . VAL B 1 46 ? -9.961 11.438 19.062 1 97 46 VAL B C 1
ATOM 1598 O O . VAL B 1 46 ? -10.766 11.398 20 1 97 46 VAL B O 1
ATOM 1601 N N . ALA B 1 47 ? -9.344 12.508 18.734 1 96.38 47 ALA B N 1
ATOM 1602 C CA . ALA B 1 47 ? -9.523 13.758 19.469 1 96.38 47 ALA B CA 1
ATOM 1603 C C . ALA B 1 47 ? -10.984 14.219 19.422 1 96.38 47 ALA B C 1
ATOM 1605 O O . ALA B 1 47 ? -11.5 14.75 20.406 1 96.38 47 ALA B O 1
ATOM 1606 N N . ALA B 1 48 ? -11.586 13.977 18.312 1 97.19 48 ALA B N 1
ATOM 1607 C CA . ALA B 1 48 ? -12.977 14.383 18.125 1 97.19 48 ALA B CA 1
ATOM 1608 C C . ALA B 1 48 ? -13.93 13.344 18.703 1 97.19 48 ALA B C 1
ATOM 1610 O O . ALA B 1 48 ? -15.148 13.469 18.578 1 97.19 48 ALA B O 1
ATOM 1611 N N . ARG B 1 49 ? -13.438 12.195 19.219 1 96.75 49 ARG B N 1
ATOM 1612 C CA . ARG B 1 49 ? -14.188 11.133 19.891 1 96.75 49 ARG B CA 1
ATOM 1613 C C . ARG B 1 49 ? -15.086 10.391 18.922 1 96.75 49 ARG B C 1
ATOM 1615 O O . ARG B 1 49 ? -16.188 9.984 19.266 1 96.75 49 ARG B O 1
ATOM 1622 N N . LEU B 1 50 ? -14.57 10.367 17.703 1 97.38 50 LEU B N 1
ATOM 1623 C CA . LEU B 1 50 ? -15.289 9.602 16.688 1 97.38 50 LEU B CA 1
ATOM 1624 C C . LEU B 1 50 ? -15.008 8.109 16.828 1 97.38 50 LEU B C 1
ATOM 1626 O O . LEU B 1 50 ? -15.781 7.281 16.344 1 97.38 50 LEU B O 1
ATOM 1630 N N . ILE B 1 51 ? -13.883 7.805 17.359 1 97.38 51 ILE B N 1
ATOM 1631 C CA . ILE B 1 51 ? -13.406 6.438 17.547 1 97.38 51 ILE B CA 1
ATOM 1632 C C . ILE B 1 51 ? -12.492 6.371 18.766 1 97.38 51 ILE B C 1
ATOM 1634 O O . ILE B 1 51 ? -11.797 7.336 19.078 1 97.38 51 ILE B O 1
ATOM 1638 N N . PRO B 1 52 ? -12.5 5.277 19.453 1 96.38 52 PRO B N 1
ATOM 1639 C CA . PRO B 1 52 ? -11.664 5.195 20.641 1 96.38 52 PRO B CA 1
ATOM 1640 C C . PRO B 1 52 ? -10.172 5.191 20.312 1 96.38 52 PRO B C 1
ATOM 1642 O O . PRO B 1 52 ? -9.766 4.707 19.25 1 96.38 52 PRO B O 1
ATOM 1645 N N . ARG B 1 53 ? -9.445 5.723 21.312 1 93.62 53 ARG B N 1
ATOM 1646 C CA . ARG B 1 53 ? -7.992 5.609 21.219 1 93.62 53 ARG B CA 1
ATOM 1647 C C . ARG B 1 53 ? -7.555 4.148 21.219 1 93.62 53 ARG B C 1
ATOM 1649 O O . ARG B 1 53 ? -8.102 3.334 21.969 1 93.62 53 ARG B O 1
ATOM 1656 N N . GLY B 1 54 ? -6.586 3.789 20.328 1 91.12 54 GLY B N 1
ATOM 1657 C CA . GLY B 1 54 ? -6.117 2.416 20.234 1 91.12 54 GLY B CA 1
ATOM 1658 C C . GLY B 1 54 ? -6.656 1.675 19.031 1 91.12 54 GLY B C 1
ATOM 1659 O O . GLY B 1 54 ? -6.191 0.58 18.703 1 91.12 54 GLY B O 1
ATOM 1660 N N . ALA B 1 55 ? -7.699 2.27 18.375 1 94 55 ALA B N 1
ATOM 1661 C CA . ALA B 1 55 ? -8.195 1.673 17.125 1 94 55 ALA B CA 1
ATOM 1662 C C . ALA B 1 55 ? -7.09 1.604 16.078 1 94 55 ALA B C 1
ATOM 1664 O O . ALA B 1 55 ? -6.145 2.396 16.109 1 94 55 ALA B O 1
ATOM 1665 N N . LEU B 1 56 ? -7.273 0.629 15.148 1 92.69 56 LEU B N 1
ATOM 1666 C CA . LEU B 1 56 ? -6.332 0.536 14.039 1 92.69 56 LEU B CA 1
ATOM 1667 C C . LEU B 1 56 ? -6.336 1.819 13.211 1 92.69 56 LEU B C 1
ATOM 1669 O O . LEU B 1 56 ? -7.395 2.41 12.984 1 92.69 56 LEU B O 1
ATOM 1673 N N . ARG B 1 57 ? -5.207 2.184 12.766 1 92.94 57 ARG B N 1
ATOM 1674 C CA . ARG B 1 57 ? -5.039 3.428 12.016 1 92.94 57 ARG B CA 1
ATOM 1675 C C . ARG B 1 57 ? -6.02 3.5 10.852 1 92.94 57 ARG B C 1
ATOM 1677 O O . ARG B 1 57 ? -6.652 4.535 10.633 1 92.94 57 ARG B O 1
ATOM 1684 N N . GLY B 1 58 ? -6.07 2.408 10.102 1 92.88 58 GLY B N 1
ATOM 1685 C CA . GLY B 1 58 ? -6.98 2.373 8.969 1 92.88 58 GLY B CA 1
ATOM 1686 C C . GLY B 1 58 ? -8.43 2.627 9.352 1 92.88 58 GLY B C 1
ATOM 1687 O O . GLY B 1 58 ? -9.148 3.342 8.648 1 92.88 58 GLY B O 1
ATOM 1688 N N . ASP B 1 59 ? -8.812 2.111 10.445 1 95.56 59 ASP B N 1
ATOM 1689 C CA . ASP B 1 59 ? -10.18 2.299 10.922 1 95.56 59 ASP B CA 1
ATOM 1690 C C . ASP B 1 59 ? -10.414 3.734 11.383 1 95.56 59 ASP B C 1
ATOM 1692 O O . ASP B 1 59 ? -11.445 4.332 11.078 1 95.56 59 ASP B O 1
ATOM 1696 N N . ALA B 1 60 ? -9.43 4.211 12.086 1 96.62 60 ALA B N 1
ATOM 1697 C CA . ALA B 1 60 ? -9.539 5.566 12.609 1 96.62 60 ALA B CA 1
ATOM 1698 C C . ALA B 1 60 ? -9.578 6.594 11.477 1 96.62 60 ALA B C 1
ATOM 1700 O O . ALA B 1 60 ? -10.414 7.5 11.477 1 96.62 60 ALA B O 1
ATOM 1701 N N . SER B 1 61 ? -8.695 6.441 10.516 1 97.06 61 SER B N 1
ATOM 1702 C CA . SER B 1 61 ? -8.688 7.344 9.367 1 97.06 61 SER B CA 1
ATOM 1703 C C . SER B 1 61 ? -9.992 7.27 8.586 1 97.06 61 SER B C 1
ATOM 1705 O O . SER B 1 61 ? -10.516 8.297 8.148 1 97.06 61 SER B O 1
ATOM 1707 N N . ARG B 1 62 ? -10.531 6.129 8.484 1 96.88 62 ARG B N 1
ATOM 1708 C CA . ARG B 1 62 ? -11.805 5.953 7.785 1 96.88 62 ARG B CA 1
ATOM 1709 C C . ARG B 1 62 ? -12.945 6.605 8.555 1 96.88 62 ARG B C 1
ATOM 1711 O O . ARG B 1 62 ? -13.828 7.23 7.957 1 96.88 62 ARG B O 1
ATOM 1718 N N . ALA B 1 63 ? -12.914 6.379 9.852 1 97.88 63 ALA B N 1
ATOM 1719 C CA . ALA B 1 63 ? -13.945 7.004 10.68 1 97.88 63 ALA B CA 1
ATOM 1720 C C . ALA B 1 63 ? -13.969 8.516 10.477 1 97.88 63 ALA B C 1
ATOM 1722 O O . ALA B 1 63 ? -15.047 9.117 10.383 1 97.88 63 ALA B O 1
ATOM 1723 N N . PHE B 1 64 ? -12.805 9.133 10.406 1 98.06 64 PHE B N 1
ATOM 1724 C CA . PHE B 1 64 ? -12.664 10.562 10.156 1 98.06 64 PHE B CA 1
ATOM 1725 C C . PHE B 1 64 ? -13.289 10.938 8.82 1 98.06 64 PHE B C 1
ATOM 1727 O O . PHE B 1 64 ? -14.125 11.844 8.75 1 98.06 64 PHE B O 1
ATOM 1734 N N . ARG B 1 65 ? -13 10.219 7.832 1 97 65 ARG B N 1
ATOM 1735 C CA . ARG B 1 65 ? -13.477 10.531 6.488 1 97 65 ARG B CA 1
ATOM 1736 C C . ARG B 1 65 ? -14.977 10.273 6.367 1 97 65 ARG B C 1
ATOM 1738 O O . ARG B 1 65 ? -15.688 11.047 5.715 1 97 65 ARG B O 1
ATOM 1745 N N . ASP B 1 66 ? -15.414 9.242 7.02 1 97.5 66 ASP B N 1
ATOM 1746 C CA . ASP B 1 66 ? -16.844 8.93 6.996 1 97.5 66 ASP B CA 1
ATOM 1747 C C . ASP B 1 66 ? -17.656 10.023 7.688 1 97.5 66 ASP B C 1
ATOM 1749 O O . ASP B 1 66 ? -18.734 10.391 7.219 1 97.5 66 ASP B O 1
ATOM 1753 N N . HIS B 1 67 ? -17.141 10.461 8.734 1 98.06 67 HIS B N 1
ATOM 1754 C CA . HIS B 1 67 ? -17.812 11.547 9.445 1 98.06 67 HIS B CA 1
ATOM 1755 C C . HIS B 1 67 ? -17.922 12.797 8.57 1 98.06 67 HIS B C 1
ATOM 1757 O O . HIS B 1 67 ? -18.953 13.453 8.547 1 98.06 67 HIS B O 1
ATOM 1763 N N . LEU B 1 68 ? -16.875 13.133 7.863 1 97.5 68 LEU B N 1
ATOM 1764 C CA . LEU B 1 68 ? -16.875 14.305 7.004 1 97.5 68 LEU B CA 1
ATOM 1765 C C . LEU B 1 68 ? -17.953 14.211 5.934 1 97.5 68 LEU B C 1
ATOM 1767 O O . LEU B 1 68 ? -18.531 15.227 5.539 1 97.5 68 LEU B O 1
ATOM 1771 N N . ARG B 1 69 ? -18.203 13.062 5.508 1 96.88 69 ARG B N 1
ATOM 1772 C CA . ARG B 1 69 ? -19.141 12.852 4.406 1 96.88 69 ARG B CA 1
ATOM 1773 C C . ARG B 1 69 ? -20.562 13.117 4.848 1 96.88 69 ARG B C 1
ATOM 1775 O O . ARG B 1 69 ? -21.469 13.227 4.012 1 96.88 69 ARG B O 1
ATOM 1782 N N . THR B 1 70 ? -20.797 13.203 6.113 1 97.19 70 THR B N 1
ATOM 1783 C CA . THR B 1 70 ? -22.156 13.43 6.625 1 97.19 70 THR B CA 1
ATOM 1784 C C . THR B 1 70 ? -22.531 14.898 6.508 1 97.19 70 THR B C 1
ATOM 1786 O O . THR B 1 70 ? -23.703 15.258 6.707 1 97.19 70 THR B O 1
ATOM 1789 N N . TYR B 1 71 ? -21.641 15.75 6.176 1 97.06 71 TYR B N 1
ATOM 1790 C CA . TYR B 1 71 ? -21.891 17.188 6.082 1 97.06 71 TYR B CA 1
ATOM 1791 C C . TYR B 1 71 ? -22.078 17.609 4.629 1 97.06 71 TYR B C 1
ATOM 1793 O O . TYR B 1 71 ? -21.531 16.969 3.719 1 97.06 71 TYR B O 1
ATOM 1801 N N . GLN B 1 72 ? -22.641 18.688 4.387 1 93.75 72 GLN B N 1
ATOM 1802 C CA . GLN B 1 72 ? -23.125 19.078 3.064 1 93.75 72 GLN B CA 1
ATOM 1803 C C . GLN B 1 72 ? -22.016 19.75 2.254 1 93.75 72 GLN B C 1
ATOM 1805 O O . GLN B 1 72 ? -22.016 19.688 1.024 1 93.75 72 GLN B O 1
ATOM 1810 N N . ASN B 1 73 ? -21.219 20.516 2.934 1 95.31 73 ASN B N 1
ATOM 1811 C CA . ASN B 1 73 ? -20.188 21.25 2.217 1 95.31 73 ASN B CA 1
ATOM 1812 C C . ASN B 1 73 ? -18.953 21.453 3.084 1 95.31 73 ASN B C 1
ATOM 1814 O O . ASN B 1 73 ? -18.969 21.156 4.277 1 95.31 73 ASN B O 1
ATOM 1818 N N . ASP B 1 74 ? -17.922 22.016 2.539 1 94.5 74 ASP B N 1
ATOM 1819 C CA . ASP B 1 74 ? -16.625 22.141 3.174 1 94.5 74 ASP B CA 1
ATOM 1820 C C . ASP B 1 74 ? -16.703 23.047 4.41 1 94.5 74 ASP B C 1
ATOM 1822 O O . ASP B 1 74 ? -16.047 22.766 5.422 1 94.5 74 ASP B O 1
ATOM 1826 N N . ASN B 1 75 ? -17.406 24.125 4.246 1 96.19 75 ASN B N 1
ATOM 1827 C CA . ASN B 1 75 ? -17.516 25.047 5.371 1 96.19 75 ASN B CA 1
ATOM 1828 C C . ASN B 1 75 ? -18.172 24.391 6.582 1 96.19 75 ASN B C 1
ATOM 1830 O O . ASN B 1 75 ? -17.719 24.562 7.711 1 96.19 75 ASN B O 1
ATOM 1834 N N . ALA B 1 76 ? -19.203 23.594 6.391 1 97.94 76 ALA B N 1
ATOM 1835 C CA . ALA B 1 76 ? -19.891 22.875 7.461 1 97.94 76 ALA B CA 1
ATOM 1836 C C . ALA B 1 76 ? -18.969 21.844 8.102 1 97.94 76 ALA B C 1
ATOM 1838 O O . ALA B 1 76 ? -18.938 21.688 9.32 1 97.94 76 ALA B O 1
ATOM 1839 N N . ARG B 1 77 ? -18.234 21.156 7.301 1 97.88 77 ARG B N 1
ATOM 1840 C CA . ARG B 1 77 ? -17.281 20.172 7.797 1 97.88 77 ARG B CA 1
ATOM 1841 C C . ARG B 1 77 ? -16.25 20.812 8.703 1 97.88 77 ARG B C 1
ATOM 1843 O O . ARG B 1 77 ? -16 20.344 9.82 1 97.88 77 ARG B O 1
ATOM 1850 N N . PHE B 1 78 ? -15.688 21.922 8.203 1 97.81 78 PHE B N 1
ATOM 1851 C CA . PHE B 1 78 ? -14.664 22.656 8.953 1 97.81 78 PHE B CA 1
ATOM 1852 C C . PHE B 1 78 ? -15.211 23.125 10.297 1 97.81 78 PHE B C 1
ATOM 1854 O O . PHE B 1 78 ? -14.586 22.906 11.336 1 97.81 78 PHE B O 1
ATOM 1861 N N . LYS B 1 79 ? -16.344 23.719 10.266 1 97.69 79 LYS B N 1
ATOM 1862 C CA . LYS B 1 79 ? -16.938 24.25 11.492 1 97.69 79 LYS B CA 1
ATOM 1863 C C . LYS B 1 79 ? -17.234 23.141 12.492 1 97.69 79 LYS B C 1
ATOM 1865 O O . LYS B 1 79 ? -16.984 23.281 13.688 1 97.69 79 LYS B O 1
ATOM 1870 N N . ALA B 1 80 ? -17.75 22.094 12.016 1 97.81 80 ALA B N 1
ATOM 1871 C CA . ALA B 1 80 ? -18.094 20.969 12.883 1 97.81 80 ALA B CA 1
ATOM 1872 C C . ALA B 1 80 ? -16.844 20.391 13.555 1 97.81 80 ALA B C 1
ATOM 1874 O O . ALA B 1 80 ? -16.828 20.203 14.773 1 97.81 80 ALA B O 1
ATOM 1875 N N . LEU B 1 81 ? -15.844 20.141 12.773 1 97.69 81 LEU B N 1
ATOM 1876 C CA . LEU B 1 81 ? -14.641 19.562 13.344 1 97.69 81 LEU B CA 1
ATOM 1877 C C . LEU B 1 81 ? -13.969 20.531 14.305 1 97.69 81 LEU B C 1
ATOM 1879 O O . LEU B 1 81 ? -13.469 20.125 15.359 1 97.69 81 LEU B O 1
ATOM 1883 N N . ARG B 1 82 ? -13.938 21.781 13.867 1 97.06 82 ARG B N 1
ATOM 1884 C CA . ARG B 1 82 ? -13.359 22.797 14.75 1 97.06 82 ARG B CA 1
ATOM 1885 C C . ARG B 1 82 ? -14.047 22.797 16.109 1 97.06 82 ARG B C 1
ATOM 1887 O O . ARG B 1 82 ? -13.383 22.875 17.141 1 97.06 82 ARG B O 1
ATOM 1894 N N . ARG B 1 83 ? -15.344 22.656 16.094 1 97.12 83 ARG B N 1
ATOM 1895 C CA . ARG B 1 83 ? -16.109 22.609 17.328 1 97.12 83 ARG B CA 1
ATOM 1896 C C . ARG B 1 83 ? -15.773 21.359 18.141 1 97.12 83 ARG B C 1
ATOM 1898 O O . ARG B 1 83 ? -15.586 21.438 19.359 1 97.12 83 ARG B O 1
ATOM 1905 N N . MET B 1 84 ? -15.672 20.266 17.484 1 96.88 84 MET B N 1
ATOM 1906 C CA . MET B 1 84 ? -15.414 19 18.156 1 96.88 84 MET B CA 1
ATOM 1907 C C . MET B 1 84 ? -14.023 18.984 18.781 1 96.88 84 MET B C 1
ATOM 1909 O O . MET B 1 84 ? -13.789 18.266 19.766 1 96.88 84 MET B O 1
ATOM 1913 N N . LEU B 1 85 ? -13.18 19.766 18.156 1 97 85 LEU B N 1
ATOM 1914 C CA . LEU B 1 85 ? -11.797 19.75 18.625 1 97 85 LEU B CA 1
ATOM 1915 C C . LEU B 1 85 ? -11.555 20.797 19.688 1 97 85 LEU B C 1
ATOM 1917 O O . LEU B 1 85 ? -10.477 20.844 20.297 1 97 85 LEU B O 1
ATOM 1921 N N . GLN B 1 86 ? -12.531 21.594 19.844 1 94.56 86 GLN B N 1
ATOM 1922 C CA . GLN B 1 86 ? -12.406 22.609 20.891 1 94.56 86 GLN B CA 1
ATOM 1923 C C . GLN B 1 86 ? -12.18 21.969 22.266 1 94.56 86 GLN B C 1
ATOM 1925 O O . GLN B 1 86 ? -12.891 21.031 22.641 1 94.56 86 GLN B O 1
ATOM 1930 N N . GLY B 1 87 ? -11.219 22.406 22.984 1 92.06 87 GLY B N 1
ATOM 1931 C CA . GLY B 1 87 ? -10.945 21.906 24.328 1 92.06 87 GLY B CA 1
ATOM 1932 C C . GLY B 1 87 ? -10.07 20.656 24.328 1 92.06 87 GLY B C 1
ATOM 1933 O O . GLY B 1 87 ? -9.789 20.094 25.391 1 92.06 87 GLY B O 1
ATOM 1934 N N . THR B 1 88 ? -9.789 20.172 23.172 1 93.56 88 THR B N 1
ATOM 1935 C CA . THR B 1 88 ? -8.875 19.031 23.094 1 93.56 88 THR B CA 1
ATOM 1936 C C . THR B 1 88 ? -7.426 19.516 23.094 1 93.56 88 THR B C 1
ATOM 1938 O O . THR B 1 88 ? -7.164 20.719 23.016 1 93.56 88 THR B O 1
ATOM 1941 N N . ASN B 1 89 ? -6.5 18.578 23.188 1 88.62 89 ASN B N 1
ATOM 1942 C CA . ASN B 1 89 ? -5.082 18.906 23.25 1 88.62 89 ASN B CA 1
ATOM 1943 C C . ASN B 1 89 ? -4.43 18.875 21.875 1 88.62 89 ASN B C 1
ATOM 1945 O O . ASN B 1 89 ? -3.211 19.016 21.75 1 88.62 89 ASN B O 1
ATOM 1949 N N . ILE B 1 90 ? -5.227 18.812 20.859 1 91.25 90 ILE B N 1
ATOM 1950 C CA . ILE B 1 90 ? -4.645 18.734 19.516 1 91.25 90 ILE B CA 1
ATOM 1951 C C . ILE B 1 90 ? -4.355 20.141 19 1 91.25 90 ILE B C 1
ATOM 1953 O O . ILE B 1 90 ? -5.188 21.031 19.125 1 91.25 90 ILE B O 1
ATOM 1957 N N . SER B 1 91 ? -3.146 20.312 18.609 1 90.5 91 SER B N 1
ATOM 1958 C CA . SER B 1 91 ? -2.746 21.562 17.969 1 90.5 91 SER B CA 1
ATOM 1959 C C . SER B 1 91 ? -2.742 21.438 16.453 1 90.5 91 SER B C 1
ATOM 1961 O O . SER B 1 91 ? -1.911 20.734 15.891 1 90.5 91 SER B O 1
ATOM 1963 N N . ILE B 1 92 ? -3.682 22.109 15.781 1 95.12 92 ILE B N 1
ATOM 1964 C CA . ILE B 1 92 ? -3.787 22.094 14.32 1 95.12 92 ILE B CA 1
ATOM 1965 C C . ILE B 1 92 ? -4.199 23.469 13.82 1 95.12 92 ILE B C 1
ATOM 1967 O O . ILE B 1 92 ? -5.094 24.109 14.398 1 95.12 92 ILE B O 1
ATOM 1971 N N . SER B 1 93 ? -3.486 23.953 12.875 1 95.5 93 SER B N 1
ATOM 1972 C CA . SER B 1 93 ? -3.834 25.266 12.328 1 95.5 93 SER B CA 1
ATOM 1973 C C . SER B 1 93 ? -5.164 25.219 11.578 1 95.5 93 SER B C 1
ATOM 1975 O O . SER B 1 93 ? -5.527 24.172 11.016 1 95.5 93 SER B O 1
ATOM 1977 N N . ASN B 1 94 ? -5.805 26.375 11.492 1 96.12 94 ASN B N 1
ATOM 1978 C CA . ASN B 1 94 ? -7.043 26.453 10.734 1 96.12 94 ASN B CA 1
ATOM 1979 C C . ASN B 1 9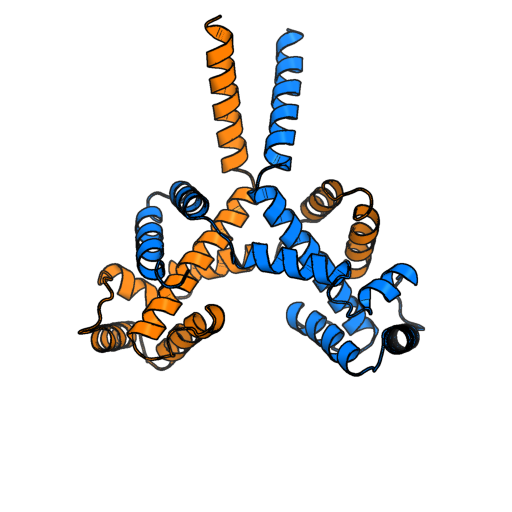4 ? -6.816 26.141 9.258 1 96.12 94 ASN B C 1
ATOM 1981 O O . ASN B 1 94 ? -7.656 25.5 8.617 1 96.12 94 ASN B O 1
ATOM 1985 N N . ASN B 1 95 ? -5.723 26.531 8.812 1 95.44 95 ASN B N 1
ATOM 1986 C CA . ASN B 1 95 ? -5.406 26.281 7.41 1 95.44 95 ASN B CA 1
ATOM 1987 C C . ASN B 1 95 ? -5.305 24.781 7.121 1 95.44 95 ASN B C 1
ATOM 1989 O O . ASN B 1 95 ? -5.902 24.281 6.164 1 95.44 95 ASN B O 1
ATOM 1993 N N . LEU B 1 96 ? -4.613 24.078 7.957 1 96.75 96 LEU B N 1
ATOM 1994 C CA . LEU B 1 96 ? -4.484 22.641 7.758 1 96.75 96 LEU B CA 1
ATOM 1995 C C . LEU B 1 96 ? -5.824 21.953 7.945 1 96.75 96 LEU B C 1
ATOM 1997 O O . LEU B 1 96 ? -6.18 21.062 7.168 1 96.75 96 LEU B O 1
ATOM 2001 N N . LEU B 1 97 ? -6.52 22.344 8.992 1 97.56 97 LEU B N 1
ATOM 2002 C CA . LEU B 1 97 ? -7.824 21.734 9.25 1 97.56 97 LEU B CA 1
ATOM 2003 C C . LEU B 1 97 ? -8.758 21.938 8.062 1 97.56 97 LEU B C 1
ATOM 2005 O O . LEU B 1 97 ? -9.477 21 7.676 1 97.56 97 LEU B O 1
ATOM 2009 N N . ARG B 1 98 ? -8.742 23.094 7.457 1 97.06 98 ARG B N 1
ATOM 2010 C CA . ARG B 1 98 ? -9.562 23.344 6.273 1 97.06 98 ARG B CA 1
ATOM 2011 C C . ARG B 1 98 ? -9.18 22.406 5.129 1 97.06 98 ARG B C 1
ATOM 2013 O O . ARG B 1 98 ? -10.047 21.891 4.43 1 97.06 98 ARG B O 1
ATOM 2020 N N . ARG B 1 99 ? -7.949 22.219 4.953 1 96.25 99 ARG B N 1
ATOM 2021 C CA . ARG B 1 99 ? -7.492 21.328 3.9 1 96.25 99 ARG B CA 1
ATOM 2022 C C . ARG B 1 99 ? -7.93 19.891 4.172 1 96.25 99 ARG B C 1
ATOM 2024 O O . ARG B 1 99 ? -8.375 19.188 3.262 1 96.25 99 ARG B O 1
ATOM 2031 N N . MET B 1 100 ? -7.824 19.453 5.426 1 97.12 100 MET B N 1
ATOM 2032 C CA . MET B 1 100 ? -8.109 18.078 5.789 1 97.12 100 MET B CA 1
ATOM 2033 C C . MET B 1 100 ? -9.609 17.797 5.746 1 97.12 100 MET B C 1
ATOM 2035 O O . MET B 1 100 ? -10.031 16.641 5.594 1 97.12 100 MET B O 1
ATOM 2039 N N . THR B 1 101 ? -10.398 18.828 5.883 1 97.25 101 THR B N 1
ATOM 2040 C CA . THR B 1 101 ? -11.844 18.625 5.902 1 97.25 101 THR B CA 1
ATOM 2041 C C . THR B 1 101 ? -12.438 18.812 4.508 1 97.25 101 THR B C 1
ATOM 2043 O O . THR B 1 101 ? -13.625 18.578 4.293 1 97.25 101 THR B O 1
ATOM 2046 N N . SER B 1 102 ? -11.617 19.188 3.562 1 96.25 102 SER B N 1
ATOM 2047 C CA . SER B 1 102 ? -12.094 19.359 2.193 1 96.25 102 SER B CA 1
ATOM 2048 C C . SER B 1 102 ? -12.227 18.016 1.488 1 96.25 102 SER B C 1
ATOM 2050 O O . SER B 1 102 ? -11.336 17.172 1.573 1 96.25 102 SER B O 1
ATOM 2052 N N . LEU B 1 103 ? -13.273 17.797 0.738 1 93.62 103 LEU B N 1
ATOM 2053 C CA . LEU B 1 103 ? -13.469 16.578 -0.042 1 93.62 103 LEU B CA 1
ATOM 2054 C C . LEU B 1 103 ? -13.297 16.859 -1.532 1 93.62 103 LEU B C 1
ATOM 2056 O O . LEU B 1 103 ? -13.766 16.078 -2.369 1 93.62 103 LEU B O 1
ATOM 2060 N N . ASP B 1 104 ? -12.711 18.031 -1.75 1 92.5 104 ASP B N 1
ATOM 2061 C CA . ASP B 1 104 ? -12.398 18.359 -3.137 1 92.5 104 ASP B CA 1
ATOM 2062 C C . ASP B 1 104 ? -11.492 17.297 -3.76 1 92.5 104 ASP B C 1
ATOM 2064 O O . ASP B 1 104 ? -10.359 17.094 -3.316 1 92.5 104 ASP B O 1
ATOM 2068 N N . GLN B 1 105 ? -11.898 16.719 -4.863 1 88.88 105 GLN B N 1
ATOM 2069 C CA . GLN B 1 105 ? -11.18 15.625 -5.516 1 88.88 105 GLN B CA 1
ATOM 2070 C C . GLN B 1 105 ? -9.867 16.109 -6.113 1 88.88 105 GLN B C 1
ATOM 2072 O O . GLN B 1 105 ? -8.953 15.32 -6.344 1 88.88 105 GLN B O 1
ATOM 2077 N N . LYS B 1 106 ? -9.758 17.391 -6.309 1 91.25 106 LYS B N 1
ATOM 2078 C CA . LYS B 1 106 ? -8.539 17.969 -6.867 1 91.25 106 LYS B CA 1
ATOM 2079 C C . LYS B 1 106 ? -7.691 18.625 -5.781 1 91.25 106 LYS B C 1
ATOM 2081 O O . LYS B 1 106 ? -6.688 19.281 -6.074 1 91.25 106 LYS B O 1
ATOM 2086 N N . GLY B 1 107 ? -8.094 18.438 -4.582 1 93.25 107 GLY B N 1
ATOM 2087 C CA . GLY B 1 107 ? -7.391 19.047 -3.467 1 93.25 107 GLY B CA 1
ATOM 2088 C C . GLY B 1 107 ? -6.109 18.312 -3.1 1 93.25 107 GLY B C 1
ATOM 2089 O O . GLY B 1 107 ? -5.875 17.203 -3.555 1 93.25 107 GLY B O 1
ATOM 2090 N N . ILE B 1 108 ? -5.363 18.906 -2.225 1 94.75 108 ILE B N 1
ATOM 2091 C CA . ILE B 1 108 ? -4.027 18.438 -1.872 1 94.75 108 ILE B CA 1
ATOM 2092 C C . ILE B 1 108 ? -4.121 17.125 -1.118 1 94.75 108 ILE B C 1
ATOM 2094 O O . ILE B 1 108 ? -3.361 16.188 -1.389 1 94.75 108 ILE B O 1
ATOM 2098 N N . MET B 1 109 ? -5.066 16.953 -0.236 1 96.75 109 MET B N 1
ATOM 2099 C CA . MET B 1 109 ? -5.176 15.734 0.573 1 96.75 109 MET B CA 1
ATOM 2100 C C . MET B 1 109 ? -5.594 14.547 -0.282 1 96.75 109 MET B C 1
ATOM 2102 O O . MET B 1 109 ? -5.039 13.453 -0.143 1 96.75 109 MET B O 1
ATOM 2106 N N . MET B 1 110 ? -6.5 14.805 -1.158 1 96 110 MET B N 1
ATOM 2107 C CA . MET B 1 110 ? -6.922 13.742 -2.057 1 96 110 MET B CA 1
ATOM 2108 C C . MET B 1 110 ? -5.785 13.328 -2.986 1 96 110 MET B C 1
ATOM 2110 O O . MET B 1 110 ? -5.609 12.141 -3.271 1 96 110 MET B O 1
ATOM 2114 N N . GLY B 1 111 ? -5.074 14.336 -3.432 1 95.75 111 GLY B N 1
ATOM 2115 C CA . GLY B 1 111 ? -3.904 14.039 -4.238 1 95.75 111 GLY B CA 1
ATOM 2116 C C . GLY B 1 111 ? -2.895 13.164 -3.518 1 95.75 111 GLY B C 1
ATOM 2117 O O . GLY B 1 111 ? -2.393 12.188 -4.082 1 95.75 111 GLY B O 1
ATOM 2118 N N . ILE B 1 112 ? -2.615 13.453 -2.289 1 96.81 112 ILE B N 1
ATOM 2119 C CA . ILE B 1 112 ? -1.692 12.688 -1.458 1 96.81 112 ILE B CA 1
ATOM 2120 C C . ILE B 1 112 ? -2.195 11.258 -1.316 1 96.81 112 ILE B C 1
ATOM 2122 O O . ILE B 1 112 ? -1.437 10.305 -1.51 1 96.81 112 ILE B O 1
ATOM 2126 N N . ARG B 1 113 ? -3.438 11.102 -1.067 1 96.31 113 ARG B N 1
ATOM 2127 C CA . ARG B 1 113 ? -4.02 9.773 -0.881 1 96.31 113 ARG B CA 1
ATOM 2128 C C . ARG B 1 113 ? -3.969 8.969 -2.176 1 96.31 113 ARG B C 1
ATOM 2130 O O . ARG B 1 113 ? -3.545 7.809 -2.176 1 96.31 113 ARG B O 1
ATOM 2137 N N . ASN B 1 114 ? -4.379 9.594 -3.211 1 95 114 ASN B N 1
ATOM 2138 C CA . ASN B 1 114 ? -4.426 8.898 -4.492 1 95 114 ASN B CA 1
ATOM 2139 C C . ASN B 1 114 ? -3.035 8.461 -4.941 1 95 114 ASN B C 1
ATOM 2141 O O . ASN B 1 114 ? -2.855 7.336 -5.41 1 95 114 ASN B O 1
ATOM 2145 N N . ASN B 1 115 ? -2.104 9.367 -4.781 1 94.31 115 ASN B N 1
ATOM 2146 C CA . ASN B 1 115 ? -0.736 9.031 -5.16 1 94.31 115 ASN B CA 1
ATOM 2147 C C . ASN B 1 115 ? -0.184 7.891 -4.312 1 94.31 115 ASN B C 1
ATOM 2149 O O . ASN B 1 115 ? 0.448 6.973 -4.832 1 94.31 115 ASN B O 1
ATOM 2153 N N . GLY B 1 116 ? -0.401 7.926 -3.037 1 95.62 116 GLY B N 1
ATOM 2154 C CA . GLY B 1 116 ? 0.026 6.855 -2.15 1 95.62 116 GLY B CA 1
ATOM 2155 C C . GLY B 1 116 ? -0.63 5.523 -2.463 1 95.62 116 GLY B C 1
ATOM 2156 O O . GLY B 1 116 ? 0.027 4.48 -2.438 1 95.62 116 GLY B O 1
ATOM 2157 N N . ASN B 1 117 ? -1.924 5.574 -2.812 1 93.56 117 ASN B N 1
ATOM 2158 C CA . ASN B 1 117 ? -2.643 4.355 -3.178 1 93.56 117 ASN B CA 1
ATOM 2159 C C . ASN B 1 117 ? -2.096 3.748 -4.465 1 93.56 117 ASN B C 1
ATOM 2161 O O . ASN B 1 117 ? -1.902 2.533 -4.551 1 93.56 117 ASN B O 1
ATOM 2165 N N . ARG B 1 118 ? -1.897 4.578 -5.395 1 92.5 118 ARG B N 1
ATOM 2166 C CA . ARG B 1 118 ? -1.365 4.109 -6.668 1 92.5 118 ARG B CA 1
ATOM 2167 C C . ARG B 1 118 ? -0.01 3.436 -6.48 1 92.5 118 ARG B C 1
ATOM 2169 O O . ARG B 1 118 ? 0.243 2.371 -7.047 1 92.5 118 ARG B O 1
ATOM 2176 N N . ALA B 1 119 ? 0.797 4.043 -5.66 1 92.38 119 ALA B N 1
ATOM 2177 C CA . ALA B 1 119 ? 2.127 3.496 -5.406 1 92.38 119 ALA B CA 1
ATOM 2178 C C . ALA B 1 119 ? 2.041 2.184 -4.633 1 92.38 119 ALA B C 1
ATOM 2180 O O . ALA B 1 119 ? 2.725 1.212 -4.965 1 92.38 119 ALA B O 1
ATOM 2181 N N . ALA B 1 120 ? 1.205 2.121 -3.654 1 92.69 120 ALA B N 1
ATOM 2182 C CA . ALA B 1 120 ? 1.106 0.967 -2.764 1 92.69 120 ALA B CA 1
ATOM 2183 C C . ALA B 1 120 ? 0.467 -0.222 -3.477 1 92.69 120 ALA B C 1
ATOM 2185 O O . ALA B 1 120 ? 0.73 -1.376 -3.129 1 92.69 120 ALA B O 1
ATOM 2186 N N . HIS B 1 121 ? -0.344 0.112 -4.484 1 88.88 121 HIS B N 1
ATOM 2187 C CA . HIS B 1 121 ? -1.098 -0.965 -5.117 1 88.88 121 HIS B CA 1
ATOM 2188 C C . HIS B 1 121 ? -0.612 -1.214 -6.539 1 88.88 121 HIS B C 1
ATOM 2190 O O . HIS B 1 121 ? -1.176 -2.045 -7.258 1 88.88 121 HIS B O 1
ATOM 2196 N N . CYS B 1 122 ? 0.282 -0.535 -7.016 1 80.56 122 CYS B N 1
ATOM 2197 C CA . CYS B 1 122 ? 0.979 -0.757 -8.281 1 80.56 122 CYS B CA 1
ATOM 2198 C C . CYS B 1 122 ? 0.026 -0.618 -9.461 1 80.56 122 CYS B C 1
ATOM 2200 O O . CYS B 1 122 ? 0.046 -1.438 -10.383 1 80.56 122 CYS B O 1
ATOM 2202 N N . ASP B 1 123 ? -0.977 0.231 -9.43 1 72.31 123 ASP B N 1
ATOM 2203 C CA . ASP B 1 123 ? -1.988 0.407 -10.469 1 72.31 123 ASP B CA 1
ATOM 2204 C C . ASP B 1 123 ? -1.35 0.81 -11.797 1 72.31 123 ASP B C 1
ATOM 2206 O O . ASP B 1 123 ? -1.906 0.546 -12.859 1 72.31 123 ASP B O 1
ATOM 2210 N N . SER B 1 124 ? -0.092 0.863 -12.023 1 69.38 124 SER B N 1
ATOM 2211 C CA . SER B 1 124 ? 0.504 1.282 -13.289 1 69.38 124 SER B CA 1
ATOM 2212 C C . SER B 1 124 ? 1.946 0.8 -13.406 1 69.38 124 SER B C 1
ATOM 2214 O O . SER B 1 124 ? 2.785 1.474 -14.008 1 69.38 124 SER B O 1
ATOM 2216 N N . LYS B 1 125 ? 2.008 -0.381 -12.852 1 77.5 125 LYS B N 1
ATOM 2217 C CA . LYS B 1 125 ? 3.393 -0.845 -12.852 1 77.5 125 LYS B CA 1
ATOM 2218 C C . LYS B 1 125 ? 3.773 -1.441 -14.203 1 77.5 125 LYS B C 1
ATOM 2220 O O . LYS B 1 125 ? 2.971 -2.139 -14.82 1 77.5 125 LYS B O 1
ATOM 2225 N N . GLN B 1 126 ? 4.965 -1.09 -14.5 1 79.38 126 GLN B N 1
ATOM 2226 C CA . GLN B 1 126 ? 5.5 -1.584 -15.766 1 79.38 126 GLN B CA 1
ATOM 2227 C C . GLN B 1 126 ? 6.168 -2.945 -15.586 1 79.38 126 GLN B C 1
ATOM 2229 O O . GLN B 1 126 ? 6.676 -3.254 -14.508 1 79.38 126 GLN B O 1
ATOM 2234 N N . GLU B 1 127 ? 6.137 -3.727 -16.641 1 84.94 127 GLU B N 1
ATOM 2235 C CA . GLU B 1 127 ? 6.715 -5.066 -16.625 1 84.94 127 GLU B CA 1
ATOM 2236 C C . GLU B 1 127 ? 8.188 -5.027 -16.234 1 84.94 127 GLU B C 1
ATOM 2238 O O . GLU B 1 127 ? 8.664 -5.883 -15.484 1 84.94 127 GLU B O 1
ATOM 2243 N N . GLY B 1 128 ? 8.82 -4.043 -16.719 1 83.12 128 GLY B N 1
ATOM 2244 C CA . GLY B 1 128 ? 10.234 -3.916 -16.406 1 83.12 128 GLY B CA 1
ATOM 2245 C C . GLY B 1 128 ? 10.508 -3.744 -14.93 1 83.12 128 GLY B C 1
ATOM 2246 O O . GLY B 1 128 ? 11.5 -4.262 -14.406 1 83.12 128 GLY B O 1
ATOM 2247 N N . GLU B 1 129 ? 9.68 -3.082 -14.242 1 84.12 129 GLU B N 1
ATOM 2248 C CA . GLU B 1 129 ? 9.828 -2.883 -12.805 1 84.12 129 GLU B CA 1
ATOM 2249 C C . GLU B 1 129 ? 9.625 -4.191 -12.047 1 84.12 129 GLU B C 1
ATOM 2251 O O . GLU B 1 129 ? 10.336 -4.465 -11.07 1 84.12 129 GLU B O 1
ATOM 2256 N N . LEU B 1 130 ? 8.711 -4.961 -12.523 1 90.31 130 LEU B N 1
ATOM 2257 C CA . LEU B 1 130 ? 8.453 -6.246 -11.875 1 90.31 130 LEU B CA 1
ATOM 2258 C C . LEU B 1 130 ? 9.625 -7.199 -12.078 1 90.31 130 LEU B C 1
ATOM 2260 O O . LEU B 1 130 ? 10.062 -7.863 -11.133 1 90.31 130 LEU B O 1
ATOM 2264 N N . GLN B 1 131 ? 10.117 -7.164 -13.273 1 90.69 131 GLN B N 1
ATOM 2265 C CA . GLN B 1 131 ? 11.258 -8.023 -13.57 1 90.69 131 GLN B CA 1
ATOM 2266 C C . GLN B 1 131 ? 12.477 -7.629 -12.742 1 90.69 131 GLN B C 1
ATOM 2268 O O . GLN B 1 131 ? 13.211 -8.492 -12.258 1 90.69 131 GLN B O 1
ATOM 2273 N N . ALA B 1 132 ? 12.641 -6.348 -12.594 1 86.94 132 ALA B N 1
ATOM 2274 C CA . ALA B 1 132 ? 13.758 -5.871 -11.773 1 86.94 132 ALA B CA 1
ATOM 2275 C C . ALA B 1 132 ? 13.594 -6.312 -10.32 1 86.94 132 ALA B C 1
ATOM 2277 O O . ALA B 1 132 ? 14.562 -6.734 -9.688 1 86.94 132 ALA B O 1
ATOM 2278 N N . SER B 1 133 ? 12.453 -6.223 -9.836 1 90.88 133 SER B N 1
ATOM 2279 C CA . SER B 1 133 ? 12.18 -6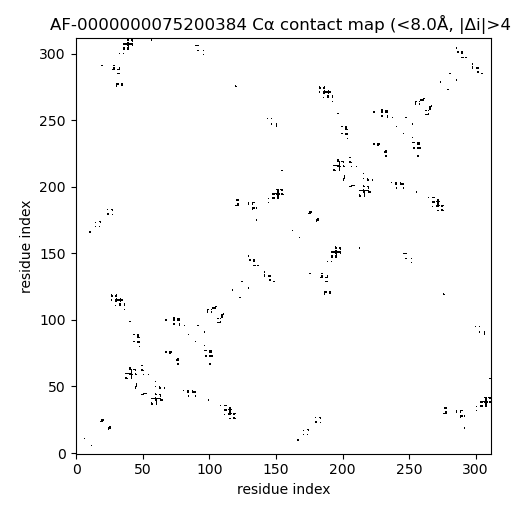.66 -8.469 1 90.88 133 SER B CA 1
ATOM 2280 C C . SER B 1 133 ? 12.453 -8.148 -8.305 1 90.88 133 SER B C 1
ATOM 2282 O O . SER B 1 133 ? 13.039 -8.57 -7.301 1 90.88 133 SER B O 1
ATOM 2284 N N . ILE B 1 134 ? 12.016 -8.891 -9.273 1 94.56 134 ILE B N 1
ATOM 2285 C CA . ILE B 1 134 ? 12.266 -10.328 -9.234 1 94.56 134 ILE B CA 1
ATOM 2286 C C . ILE B 1 134 ? 13.766 -10.594 -9.227 1 94.56 134 ILE B C 1
ATOM 2288 O O . ILE B 1 134 ? 14.258 -11.414 -8.445 1 94.56 134 ILE B O 1
ATOM 2292 N N . GLY B 1 135 ? 14.422 -9.867 -10.094 1 92.12 135 GLY B N 1
ATOM 2293 C CA . GLY B 1 135 ? 15.859 -10.039 -10.203 1 92.12 135 GLY B CA 1
ATOM 2294 C C . GLY B 1 135 ? 16.594 -9.734 -8.914 1 92.12 135 GLY B C 1
ATOM 2295 O O . GLY B 1 135 ? 17.703 -10.234 -8.695 1 92.12 135 GLY B O 1
ATOM 2296 N N . ARG B 1 136 ? 16.031 -8.984 -8.047 1 89.94 136 ARG B N 1
ATOM 2297 C CA . ARG B 1 136 ? 16.688 -8.578 -6.805 1 89.94 136 ARG B CA 1
ATOM 2298 C C . ARG B 1 136 ? 16.328 -9.523 -5.66 1 89.94 136 ARG B C 1
ATOM 2300 O O . ARG B 1 136 ? 16.828 -9.375 -4.547 1 89.94 136 ARG B O 1
ATOM 2307 N N . GLN B 1 137 ? 15.445 -10.5 -5.918 1 92.44 137 GLN B N 1
ATOM 2308 C CA . GLN B 1 137 ? 15.102 -11.477 -4.891 1 92.44 137 GLN B CA 1
ATOM 2309 C C . GLN B 1 137 ? 16.203 -12.531 -4.75 1 92.44 137 GLN B C 1
ATOM 2311 O O . GLN B 1 137 ? 17.094 -12.625 -5.594 1 92.44 137 GLN B O 1
ATOM 2316 N N . SER B 1 138 ? 16.094 -13.203 -3.639 1 91.38 138 SER B N 1
ATOM 2317 C CA . SER B 1 138 ? 17.016 -14.328 -3.463 1 91.38 138 SER B CA 1
ATOM 2318 C C . SER B 1 138 ? 16.828 -15.375 -4.555 1 91.38 138 SER B C 1
ATOM 2320 O O . SER B 1 138 ? 15.75 -15.477 -5.145 1 91.38 138 SER B O 1
ATOM 2322 N N . ASN B 1 139 ? 17.797 -16.141 -4.766 1 91.94 139 ASN B N 1
ATOM 2323 C CA . ASN B 1 139 ? 17.766 -17.188 -5.785 1 91.94 139 ASN B CA 1
ATOM 2324 C C . ASN B 1 139 ? 16.641 -18.188 -5.539 1 91.94 139 ASN B C 1
ATOM 2326 O O . ASN B 1 139 ? 16.078 -18.734 -6.484 1 91.94 139 ASN B O 1
ATOM 2330 N N . GLN B 1 140 ? 16.328 -18.344 -4.316 1 90.31 140 GLN B N 1
ATOM 2331 C CA . GLN B 1 140 ? 15.273 -19.281 -3.941 1 90.31 140 GLN B CA 1
ATOM 2332 C C . GLN B 1 140 ? 13.891 -18.734 -4.293 1 90.31 140 GLN B C 1
ATOM 2334 O O . GLN B 1 140 ? 13 -19.484 -4.699 1 90.31 140 GLN B O 1
ATOM 2339 N N . LEU B 1 141 ? 13.82 -17.453 -4.316 1 94.31 141 LEU B N 1
ATOM 2340 C CA . LEU B 1 141 ? 12.508 -16.844 -4.465 1 94.31 141 LEU B CA 1
ATOM 2341 C C . LEU B 1 141 ? 12.25 -16.438 -5.914 1 94.31 141 LEU B C 1
ATOM 2343 O O . LEU B 1 141 ? 11.102 -16.266 -6.32 1 94.31 141 LEU B O 1
ATOM 2347 N N . GLN B 1 142 ? 13.258 -16.266 -6.699 1 95.94 142 GLN B N 1
ATOM 2348 C CA . GLN B 1 142 ? 13.141 -15.711 -8.047 1 95.94 142 GLN B CA 1
ATOM 2349 C C . GLN B 1 142 ? 12.234 -16.578 -8.914 1 95.94 142 GLN B C 1
ATOM 2351 O O . GLN B 1 142 ? 11.297 -16.078 -9.539 1 95.94 142 GLN B O 1
ATOM 2356 N N . PRO B 1 143 ? 12.5 -17.891 -8.898 1 95.25 143 PRO B N 1
ATOM 2357 C CA . PRO B 1 143 ? 11.625 -18.719 -9.742 1 95.25 143 PRO B CA 1
ATOM 2358 C C . PRO B 1 143 ? 10.164 -18.656 -9.32 1 95.25 143 PRO B C 1
ATOM 2360 O O . PRO B 1 143 ? 9.266 -18.641 -10.172 1 95.25 143 PRO B O 1
ATOM 2363 N N . CYS B 1 144 ? 9.945 -18.641 -8.102 1 96 144 CYS B N 1
ATOM 2364 C CA . CYS B 1 144 ? 8.578 -18.547 -7.59 1 96 144 CYS B CA 1
ATOM 2365 C C . CYS B 1 144 ? 7.93 -17.234 -8.016 1 96 144 CYS B C 1
ATOM 2367 O O . CYS B 1 144 ? 6.793 -17.219 -8.492 1 96 144 CYS B O 1
ATOM 2369 N N . MET B 1 145 ? 8.664 -16.156 -7.922 1 96.62 145 MET B N 1
ATOM 2370 C CA . MET B 1 145 ? 8.133 -14.844 -8.281 1 96.62 145 MET B CA 1
ATOM 2371 C C . MET B 1 145 ? 7.883 -14.75 -9.781 1 96.62 145 MET B C 1
ATOM 2373 O O . MET B 1 145 ? 6.895 -14.156 -10.211 1 96.62 145 MET B O 1
ATOM 2377 N N . GLU B 1 146 ? 8.781 -15.312 -10.516 1 96.31 146 GLU B N 1
ATOM 2378 C CA . GLU B 1 146 ? 8.586 -15.336 -11.961 1 96.31 146 GLU B CA 1
ATOM 2379 C C . GLU B 1 146 ? 7.328 -16.125 -12.328 1 96.31 146 GLU B C 1
ATOM 2381 O O . GLU B 1 146 ? 6.559 -15.695 -13.195 1 96.31 146 GLU B O 1
ATOM 2386 N N . ALA B 1 147 ? 7.133 -17.188 -11.711 1 96.94 147 ALA B N 1
ATOM 2387 C CA . ALA B 1 147 ? 5.938 -18 -11.961 1 96.94 147 ALA B CA 1
ATOM 2388 C C . ALA B 1 147 ? 4.672 -17.219 -11.609 1 96.94 147 ALA B C 1
ATOM 2390 O O . ALA B 1 147 ? 3.691 -17.25 -12.352 1 96.94 147 ALA B O 1
ATOM 2391 N N . LEU B 1 148 ? 4.715 -16.562 -10.469 1 96.75 148 LEU B N 1
ATOM 2392 C CA . LEU B 1 148 ? 3.58 -15.742 -10.07 1 96.75 148 LEU B CA 1
ATOM 2393 C C . LEU B 1 148 ? 3.314 -14.648 -11.102 1 96.75 148 LEU B C 1
ATOM 2395 O O . LEU B 1 148 ? 2.16 -14.391 -11.453 1 96.75 148 LEU B O 1
ATOM 2399 N N . ARG B 1 149 ? 4.406 -14.008 -11.516 1 95.38 149 ARG B N 1
ATOM 2400 C CA . ARG B 1 149 ? 4.289 -12.945 -12.508 1 95.38 149 ARG B CA 1
ATOM 2401 C C . ARG B 1 149 ? 3.59 -13.445 -13.766 1 95.38 149 ARG B C 1
ATOM 2403 O O . ARG B 1 149 ? 2.709 -12.773 -14.305 1 95.38 149 ARG B O 1
ATOM 2410 N N . VAL B 1 150 ? 3.873 -14.57 -14.219 1 94.38 150 VAL B N 1
ATOM 2411 C CA . VAL B 1 150 ? 3.338 -15.133 -15.453 1 94.38 150 VAL B CA 1
ATOM 2412 C C . VAL B 1 150 ? 1.874 -15.523 -15.25 1 94.38 150 VAL B C 1
ATOM 2414 O O . VAL B 1 150 ? 1.025 -15.227 -16.094 1 94.38 150 VAL B O 1
ATOM 2417 N N . VAL B 1 151 ? 1.571 -16.109 -14.109 1 95.25 151 VAL B N 1
ATOM 2418 C CA . VAL B 1 151 ? 0.204 -16.531 -13.836 1 95.25 151 VAL B CA 1
ATOM 2419 C C . VAL B 1 151 ? -0.716 -15.32 -13.766 1 95.25 151 VAL B C 1
ATOM 2421 O O . VAL B 1 151 ? -1.851 -15.359 -14.25 1 95.25 151 VAL B O 1
ATOM 2424 N N . GLY B 1 152 ? -0.185 -14.266 -13.172 1 93.5 152 GLY B N 1
ATOM 2425 C CA . GLY B 1 152 ? -1.011 -13.094 -12.93 1 93.5 152 GLY B CA 1
ATOM 2426 C C . GLY B 1 152 ? -1.025 -12.125 -14.094 1 93.5 152 GLY B C 1
ATOM 2427 O O . GLY B 1 152 ? -1.599 -11.039 -14 1 93.5 152 GLY B O 1
ATOM 2428 N N . LEU B 1 153 ? -0.378 -12.445 -15.219 1 83.94 153 LEU B N 1
ATOM 2429 C CA . LEU B 1 153 ? -0.155 -11.547 -16.344 1 83.94 153 LEU B CA 1
ATOM 2430 C C . LEU B 1 153 ? -1.475 -10.977 -16.844 1 83.94 153 LEU B C 1
ATOM 2432 O O . LEU B 1 153 ? -1.572 -9.781 -17.125 1 83.94 153 LEU B O 1
ATOM 2436 N N . ASN B 1 154 ? -2.457 -11.797 -16.844 1 78.06 154 ASN B N 1
ATOM 2437 C CA . ASN B 1 154 ? -3.711 -11.406 -17.469 1 78.06 154 ASN B CA 1
ATOM 2438 C C . ASN B 1 154 ? -4.586 -10.586 -16.531 1 78.06 154 ASN B C 1
ATOM 2440 O O . ASN B 1 154 ? -5.676 -10.148 -16.891 1 78.06 154 ASN B O 1
ATOM 2444 N N . TYR B 1 155 ? -4.09 -10.531 -15.305 1 81.62 155 TYR B N 1
ATOM 2445 C CA . TYR B 1 155 ? -4.887 -9.758 -14.359 1 81.62 155 TYR B CA 1
ATOM 2446 C C . TYR B 1 155 ? -4.219 -8.422 -14.055 1 81.62 155 TYR B C 1
ATOM 2448 O O . TYR B 1 155 ? -4.582 -7.746 -13.086 1 81.62 155 TYR B O 1
ATOM 2456 N N . ARG B 1 156 ? -3.299 -8.086 -14.75 1 75.94 156 ARG B N 1
ATOM 2457 C CA . ARG B 1 156 ? -2.633 -6.805 -14.531 1 75.94 156 ARG B CA 1
ATOM 2458 C C . ARG B 1 156 ? -3.377 -5.672 -15.227 1 75.94 156 ARG B C 1
ATOM 2460 O O . ARG B 1 156 ? -4.047 -5.891 -16.234 1 75.94 156 ARG B O 1
#